Protein AF-0000000086878865 (afdb_homodimer)

InterPro domains:
  IPR000644 CBS domain [PF00571] (10-59)
  IPR000644 CBS domain [PF00571] (77-129)
  IPR000644 CBS domain [PS51371] (7-66)
  IPR000644 CBS domain [SM00116] (12-60)
  IPR000644 CBS domain [SM00116] (84-130)
  IPR046342 CBS domain superfamily [G3DSA:3.10.580.10] (1-140)
  IPR046342 CBS domain superfamily [SSF54631] (1-129)
  IPR051257 Diverse Function CBS-Domain-Containing Protein [PTHR43080] (11-128)

Sequence (282 aa):
MNIAFFLLPKQEVTCVTSDSTLRQTLERMEYHRFTAVPILNKEGKYIGTVTEGDLLWYMKNAEGKITFENASKFLLKDVPLRLDIKPVSIDANMEDLINLAKVQNFVPVVDDMERFIGIVRRSQIIEYCEGIVSKESMKAKMNIAFFLLPKQEVTCVTSDSTLRQTLERMEYHRFTAVPILNKEGKYIGTVTEGDLLWYMKNAEGKITFENASKFLLKDVPLRLDIKPVSIDANMEDLINLAKVQNFVPVVDDMERFIGIVRRSQIIEYCEGIVSKESMKAK

pLDDT: mean 96.11, std 4.73, range [67.12, 98.88]

Secondary structure (DSSP, 8-state):
-BGGGG-EEGGGS--EETT-BHHHHHHHHHHHT-SEEEEE-TTSBEEEEEEHHHHHHHHHHTTTSS-STTGGGSBGGGSPP---PPPEETT-BHHHHHHHHTT-SEEEEE-TT-BEEEEEEHHHHHHHHHHHHHHHHHHH-/-BGGGG-EEGGGS--EETT-BHHHHHHHHHHHT-SEEEEE-TTSBEEEEEEHHHHHHHHHHTTTSS-STTGGGSBGGGSPP---PPPEETT-BHHHHHHHHTT-SEEEEE-TT-BEEEEEEHHHHHHHHHHHHHHHHHHH-

Foldseek 3Di:
DFCVVQFDWPVNFDAAEQFAFQLRVVVSCVVVVNQKHFYAYPVQATDAIAGPVQSVVQQVVVVNPDDNVCRRVHTNNPTDHPDDAEADESRDDLVVQLVSLVGDQWHFYAYPVRHTTGIRGSVVSVVVVVVVVVVVVVVVD/DFCLVQFDWPVNFDAAEQFAFQLRVVVSCVVVVNQKHFYAYPVQATDAIAGPVQSVVQQVVCVNPDDNVCRRVHTNNPTDHPDDAEADESRDDLVVQLVSLVGDQWHFYAYPVRHTTGIRGSVVSVVVVVVVVVVVVVVVD

Structure (mmCIF, N/CA/C/O backbone):
data_AF-0000000086878865-model_v1
#
loop_
_entity.id
_entity.type
_entity.pdbx_description
1 polymer 'CBS domain-containing protein'
#
loop_
_atom_site.group_PDB
_atom_site.id
_atom_site.type_symbol
_atom_site.label_atom_id
_atom_site.label_alt_id
_atom_site.label_comp_id
_atom_site.label_asym_id
_atom_site.label_entity_id
_atom_site.label_seq_id
_atom_site.pdbx_PDB_ins_code
_atom_site.Cartn_x
_atom_site.Cartn_y
_atom_site.Cartn_z
_atom_site.occupancy
_atom_site.B_iso_or_equiv
_atom_site.auth_seq_id
_atom_site.auth_comp_id
_atom_site.auth_asym_id
_atom_site.auth_atom_id
_atom_site.pdbx_PDB_model_num
ATOM 1 N N . MET A 1 1 ? 12.25 21.891 8.75 1 67.12 1 MET A N 1
ATOM 2 C CA . MET A 1 1 ? 12.766 20.734 9.469 1 67.12 1 MET A CA 1
ATOM 3 C C . MET A 1 1 ? 13.469 19.766 8.516 1 67.12 1 MET A C 1
ATOM 5 O O . MET A 1 1 ? 12.977 19.5 7.418 1 67.12 1 MET A O 1
ATOM 9 N N . ASN A 1 2 ? 14.727 19.391 8.883 1 84.81 2 ASN A N 1
ATOM 10 C CA . ASN A 1 2 ? 15.57 18.531 8.047 1 84.81 2 ASN A CA 1
ATOM 11 C C . ASN A 1 2 ? 15.117 17.078 8.086 1 84.81 2 ASN A C 1
ATOM 13 O O . ASN A 1 2 ? 14.867 16.531 9.156 1 84.81 2 ASN A O 1
ATOM 17 N N . ILE A 1 3 ? 14.961 16.469 6.816 1 91.44 3 ILE A N 1
ATOM 18 C CA . ILE A 1 3 ? 14.414 15.109 6.781 1 91.44 3 ILE A CA 1
ATOM 19 C C . ILE A 1 3 ? 15.43 14.125 7.344 1 91.44 3 ILE A C 1
ATOM 21 O O . ILE A 1 3 ? 15.094 12.969 7.629 1 91.44 3 ILE A O 1
ATOM 25 N N . ALA A 1 4 ? 16.641 14.586 7.66 1 91.06 4 ALA A N 1
ATOM 26 C CA . ALA A 1 4 ? 17.688 13.734 8.219 1 91.06 4 ALA A CA 1
ATOM 27 C C . ALA A 1 4 ? 17.25 13.117 9.547 1 91.06 4 ALA A C 1
ATOM 29 O O . ALA A 1 4 ? 17.625 11.992 9.875 1 91.06 4 ALA A O 1
ATOM 30 N N . PHE A 1 5 ? 16.391 13.859 10.281 1 91.69 5 PHE A N 1
ATOM 31 C CA . PHE A 1 5 ? 15.922 13.398 11.586 1 91.69 5 PHE A CA 1
ATOM 32 C C . PHE A 1 5 ? 14.969 12.219 11.438 1 91.69 5 PHE A C 1
ATOM 34 O O . PHE A 1 5 ? 14.766 11.453 12.383 1 91.69 5 PHE A O 1
ATOM 41 N N . PHE A 1 6 ? 14.422 12.039 10.281 1 96.06 6 PHE A N 1
ATOM 42 C CA . PHE A 1 6 ? 13.414 11.016 10.047 1 96.06 6 PHE A CA 1
ATOM 43 C C . PHE A 1 6 ? 13.984 9.875 9.211 1 96.06 6 PHE A C 1
ATOM 45 O O . PHE A 1 6 ? 13.297 8.875 8.961 1 96.06 6 PHE A O 1
ATOM 52 N N . LEU A 1 7 ? 15.219 9.977 8.859 1 97.88 7 LEU A N 1
ATOM 53 C CA . LEU A 1 7 ? 15.82 9.039 7.914 1 97.88 7 LEU A CA 1
ATOM 54 C C . LEU A 1 7 ? 16.047 7.68 8.562 1 97.88 7 LEU A C 1
ATOM 56 O O . LEU A 1 7 ? 16.688 7.59 9.617 1 97.88 7 LEU A O 1
ATOM 60 N N . LEU A 1 8 ? 15.477 6.656 8.016 1 98.56 8 LEU A N 1
ATOM 61 C CA . LEU A 1 8 ? 15.93 5.293 8.266 1 98.56 8 LEU A CA 1
ATOM 62 C C . LEU A 1 8 ? 17.109 4.941 7.355 1 98.56 8 LEU A C 1
ATOM 64 O O . LEU A 1 8 ? 16.938 4.812 6.141 1 98.56 8 LEU A O 1
ATOM 68 N N . PRO A 1 9 ? 18.219 4.797 7.93 1 98.38 9 PRO A N 1
ATOM 69 C CA . PRO A 1 9 ? 19.406 4.664 7.09 1 98.38 9 PRO A CA 1
ATOM 70 C C . PRO A 1 9 ? 19.422 3.363 6.289 1 98.38 9 PRO A C 1
ATOM 72 O O . PRO A 1 9 ? 18.828 2.371 6.703 1 98.38 9 PRO A O 1
ATOM 75 N N . LYS A 1 10 ? 20.188 3.426 5.195 1 98.31 10 LYS A N 1
ATOM 76 C CA . LYS A 1 10 ? 20.281 2.33 4.234 1 98.31 10 LYS A CA 1
ATOM 77 C C . LYS A 1 10 ? 20.625 1.016 4.93 1 98.31 10 LYS A C 1
ATOM 79 O O . LYS A 1 10 ? 20.109 -0.043 4.551 1 98.31 10 LYS A O 1
ATOM 84 N N . GLN A 1 11 ? 21.375 1.081 5.949 1 97.88 11 GLN A N 1
ATOM 85 C CA . GLN A 1 11 ? 21.844 -0.126 6.629 1 97.88 11 GLN A CA 1
ATOM 86 C C . GLN A 1 11 ? 20.688 -0.821 7.355 1 97.88 11 GLN A C 1
ATOM 88 O O . GLN A 1 11 ? 20.781 -2.002 7.695 1 97.88 11 GLN A O 1
ATOM 93 N N . GLU A 1 12 ? 19.594 -0.123 7.555 1 97.94 12 GLU A N 1
ATOM 94 C CA . GLU A 1 12 ? 18.438 -0.659 8.258 1 97.94 12 GLU A CA 1
ATOM 95 C C . GLU A 1 12 ? 17.281 -0.932 7.293 1 97.94 12 GLU A C 1
ATOM 97 O O . GLU A 1 12 ? 16.172 -1.247 7.723 1 97.94 12 GLU A O 1
ATOM 102 N N . VAL A 1 13 ? 17.531 -0.734 6.051 1 98.56 13 VAL A N 1
ATOM 103 C CA . VAL A 1 13 ? 16.516 -0.921 5.027 1 98.56 13 VAL A CA 1
ATOM 104 C C . VAL A 1 13 ? 16.828 -2.17 4.207 1 98.56 13 VAL A C 1
ATOM 106 O O . VAL A 1 13 ? 17.938 -2.332 3.713 1 98.56 13 VAL A O 1
ATOM 109 N N . THR A 1 14 ? 15.883 -3.07 4.141 1 98.25 14 THR A N 1
ATOM 110 C CA . THR A 1 14 ? 16.031 -4.195 3.227 1 98.25 14 THR A CA 1
ATOM 111 C C . THR A 1 14 ? 15.922 -3.732 1.777 1 98.25 14 THR A C 1
ATOM 113 O O . THR A 1 14 ? 14.961 -3.061 1.406 1 98.25 14 THR A O 1
ATOM 116 N N . CYS A 1 15 ? 16.906 -4.027 0.996 1 98.56 15 CYS A N 1
ATOM 117 C CA . CYS A 1 15 ? 16.938 -3.705 -0.427 1 98.56 15 CYS A CA 1
ATOM 118 C C . CYS A 1 15 ? 17.172 -4.953 -1.264 1 98.56 15 CYS A C 1
ATOM 120 O O . CYS A 1 15 ? 17.625 -5.98 -0.741 1 98.56 15 CYS A O 1
ATOM 122 N N . VAL A 1 16 ? 16.828 -4.805 -2.523 1 98.62 16 VAL A N 1
ATOM 123 C CA . VAL A 1 16 ? 17.203 -5.809 -3.52 1 98.62 16 VAL A CA 1
ATOM 124 C C . VAL A 1 16 ? 17.922 -5.141 -4.688 1 98.62 16 VAL A C 1
ATOM 126 O O . VAL A 1 16 ? 18 -3.91 -4.758 1 98.62 16 VAL A O 1
ATOM 129 N N . THR A 1 17 ? 18.5 -5.977 -5.488 1 98.19 17 THR A N 1
ATOM 130 C CA . THR A 1 17 ? 19.156 -5.465 -6.688 1 98.19 17 THR A CA 1
ATOM 131 C C . THR A 1 17 ? 18.391 -5.898 -7.941 1 98.19 17 THR A C 1
ATOM 133 O O . THR A 1 17 ? 17.547 -6.797 -7.883 1 98.19 17 THR A O 1
ATOM 136 N N . SER A 1 18 ? 18.703 -5.238 -9.023 1 96.06 18 SER A N 1
ATOM 137 C CA . SER A 1 18 ? 18.062 -5.578 -10.281 1 96.06 18 SER A CA 1
ATOM 138 C C . SER A 1 18 ? 18.375 -7.012 -10.695 1 96.06 18 SER A C 1
ATOM 140 O O . SER A 1 18 ? 17.609 -7.629 -11.445 1 96.06 18 SER A O 1
ATOM 142 N N . ASP A 1 19 ? 19.453 -7.629 -10.156 1 97.44 19 ASP A N 1
ATOM 143 C CA . ASP A 1 19 ? 19.875 -8.969 -10.531 1 97.44 19 ASP A CA 1
ATOM 144 C C . ASP A 1 19 ? 19.297 -10.023 -9.586 1 97.44 19 ASP A C 1
ATOM 146 O O . ASP A 1 19 ? 19.484 -11.219 -9.789 1 97.44 19 ASP A O 1
ATOM 150 N N . SER A 1 20 ? 18.594 -9.562 -8.609 1 98.38 20 SER A N 1
ATOM 151 C CA . SER A 1 20 ? 17.922 -10.523 -7.738 1 98.38 20 SER A CA 1
ATOM 152 C C . SER A 1 20 ? 16.875 -11.328 -8.508 1 98.38 20 SER A C 1
ATOM 154 O O . SER A 1 20 ? 16.25 -10.82 -9.422 1 98.38 20 SER A O 1
ATOM 156 N N . THR A 1 21 ? 16.719 -12.57 -8.148 1 98.75 21 THR A N 1
ATOM 157 C CA . THR A 1 21 ? 15.648 -13.375 -8.719 1 98.75 21 THR A CA 1
ATOM 158 C C . THR A 1 21 ? 14.312 -13.023 -8.07 1 98.75 21 THR A C 1
ATOM 160 O O . THR A 1 21 ? 14.273 -12.414 -6.996 1 98.75 21 THR A O 1
ATOM 163 N N . LEU A 1 22 ? 13.281 -13.453 -8.75 1 98.75 22 LEU A N 1
ATOM 164 C CA . LEU A 1 22 ? 11.953 -13.297 -8.164 1 98.75 22 LEU A CA 1
ATOM 165 C C . LEU A 1 22 ? 11.844 -14.047 -6.844 1 98.75 22 LEU A C 1
ATOM 167 O O . LEU A 1 22 ? 11.234 -13.555 -5.891 1 98.75 22 LEU A O 1
ATOM 171 N N . ARG A 1 23 ? 12.469 -15.195 -6.801 1 98.75 23 ARG A N 1
ATOM 172 C CA . ARG A 1 23 ? 12.438 -15.984 -5.578 1 98.75 23 ARG A CA 1
ATOM 173 C C . ARG A 1 23 ? 13.102 -15.242 -4.426 1 98.75 23 ARG A C 1
ATOM 175 O O . ARG A 1 23 ? 12.531 -15.133 -3.338 1 98.75 23 ARG A O 1
ATOM 182 N N . GLN A 1 24 ? 14.289 -14.727 -4.676 1 98.62 24 GLN A N 1
ATOM 183 C CA . GLN A 1 24 ? 15.008 -13.969 -3.656 1 98.62 24 GLN A CA 1
ATOM 184 C C . GLN A 1 24 ? 14.188 -12.766 -3.189 1 98.62 24 GLN A C 1
ATOM 186 O O . GLN A 1 24 ? 14.141 -12.469 -1.993 1 98.62 24 GLN A O 1
ATOM 191 N N . THR A 1 25 ? 13.562 -12.117 -4.121 1 98.81 25 THR A N 1
ATOM 192 C CA . THR A 1 25 ? 12.75 -10.938 -3.82 1 98.81 25 THR A CA 1
ATOM 193 C C . THR A 1 25 ? 11.547 -11.32 -2.963 1 98.81 25 THR A C 1
ATOM 195 O O . THR A 1 25 ? 11.305 -10.711 -1.919 1 98.81 25 THR A O 1
ATOM 198 N N . LEU A 1 26 ? 10.844 -12.367 -3.367 1 98.75 26 LEU A N 1
ATOM 199 C CA . LEU A 1 26 ? 9.688 -12.859 -2.633 1 98.75 26 LEU A CA 1
ATOM 200 C C . LEU A 1 26 ? 10.07 -13.266 -1.217 1 98.75 26 LEU A C 1
ATOM 202 O O . LEU A 1 26 ? 9.391 -12.906 -0.254 1 98.75 26 LEU A O 1
ATOM 206 N N . GLU A 1 27 ? 11.141 -13.938 -1.047 1 98.5 27 GLU A N 1
ATOM 207 C CA . GLU A 1 27 ? 11.57 -14.445 0.254 1 98.5 27 GLU A CA 1
ATOM 208 C C . GLU A 1 27 ? 11.945 -13.305 1.194 1 98.5 27 GLU A C 1
ATOM 210 O O . GLU A 1 27 ? 11.586 -13.32 2.375 1 98.5 27 GLU A O 1
ATOM 215 N N . ARG A 1 28 ? 12.594 -12.336 0.68 1 98.19 28 ARG A N 1
ATOM 216 C CA . ARG A 1 28 ? 12.977 -11.18 1.487 1 98.19 28 ARG A CA 1
ATOM 217 C C . ARG A 1 28 ? 11.742 -10.406 1.946 1 98.19 28 ARG A C 1
ATOM 219 O O . ARG A 1 28 ? 11.633 -10.047 3.119 1 98.19 28 ARG A O 1
ATOM 226 N N . MET A 1 29 ? 10.883 -10.219 1.028 1 98.44 29 MET A N 1
ATOM 227 C CA . MET A 1 29 ? 9.672 -9.469 1.351 1 98.44 29 MET A CA 1
ATOM 228 C C . MET A 1 29 ? 8.805 -10.234 2.342 1 98.44 29 MET A C 1
ATOM 230 O O . MET A 1 29 ? 8.25 -9.648 3.275 1 98.44 29 MET A O 1
ATOM 234 N N . GLU A 1 30 ? 8.742 -11.484 2.146 1 98.06 30 GLU A N 1
ATOM 235 C CA . GLU A 1 30 ? 7.945 -12.312 3.051 1 98.06 30 GLU A CA 1
ATOM 236 C C . GLU A 1 30 ? 8.555 -12.336 4.449 1 98.06 30 GLU A C 1
ATOM 238 O O . GLU A 1 30 ? 7.844 -12.141 5.441 1 98.06 30 GLU A O 1
ATOM 243 N N . TYR A 1 31 ? 9.805 -12.523 4.527 1 97.62 31 TYR A N 1
ATOM 244 C CA . TYR A 1 31 ? 10.516 -12.641 5.801 1 97.62 31 TYR A CA 1
ATOM 245 C C . TYR A 1 31 ? 10.336 -11.375 6.637 1 97.62 31 TYR A C 1
ATOM 247 O O . TYR A 1 31 ? 10.07 -11.453 7.84 1 97.62 31 TYR A O 1
ATOM 255 N N . HIS A 1 32 ? 10.383 -10.234 5.992 1 96.75 32 HIS A N 1
ATOM 256 C CA . HIS A 1 32 ? 10.352 -8.969 6.711 1 96.75 32 HIS A CA 1
ATOM 257 C C . HIS A 1 32 ? 8.945 -8.375 6.719 1 96.75 32 HIS A C 1
ATOM 259 O O . HIS A 1 32 ? 8.703 -7.344 7.348 1 96.75 32 HIS A O 1
ATOM 265 N N . ARG A 1 33 ? 8.031 -9.008 5.984 1 96 33 ARG A N 1
ATOM 266 C CA . ARG A 1 33 ? 6.648 -8.555 5.844 1 96 33 ARG A CA 1
ATOM 267 C C . ARG A 1 33 ? 6.59 -7.172 5.215 1 96 33 ARG A C 1
ATOM 269 O O . ARG A 1 33 ? 5.859 -6.297 5.691 1 96 33 ARG A O 1
ATOM 276 N N . PHE A 1 34 ? 7.477 -7.027 4.203 1 97.12 34 PHE A N 1
ATOM 277 C CA . PHE A 1 34 ? 7.488 -5.75 3.502 1 97.12 34 PHE A CA 1
ATOM 278 C C . PHE A 1 34 ? 6.598 -5.797 2.266 1 97.12 34 PHE A C 1
ATOM 280 O O . PHE A 1 34 ? 6.586 -6.797 1.543 1 97.12 34 PHE A O 1
ATOM 287 N N . THR A 1 35 ? 5.898 -4.727 2.072 1 96.94 35 THR A N 1
ATOM 288 C CA . THR A 1 35 ? 4.996 -4.656 0.927 1 96.94 35 THR A CA 1
ATOM 289 C C . THR A 1 35 ? 5.699 -4.035 -0.277 1 96.94 35 THR A C 1
ATOM 291 O O . THR A 1 35 ? 5.215 -4.137 -1.406 1 96.94 35 THR A O 1
ATOM 294 N N . ALA A 1 36 ? 6.816 -3.365 -0.011 1 98 36 ALA A N 1
ATOM 295 C CA . ALA A 1 36 ? 7.625 -2.686 -1.021 1 98 36 ALA A CA 1
ATOM 296 C C . ALA A 1 36 ? 9.094 -2.641 -0.607 1 98 36 ALA A C 1
ATOM 298 O O . ALA A 1 36 ? 9.406 -2.475 0.574 1 98 36 ALA A O 1
ATOM 299 N N . VAL A 1 37 ? 9.969 -2.768 -1.589 1 98.56 37 VAL A N 1
ATOM 300 C CA . VAL A 1 37 ? 11.398 -2.822 -1.309 1 98.56 37 VAL A CA 1
ATOM 301 C C . VAL A 1 37 ? 12.164 -2.031 -2.367 1 98.56 37 VAL A C 1
ATOM 303 O O . VAL A 1 37 ? 11.898 -2.168 -3.564 1 98.56 37 VAL A O 1
ATOM 306 N N . PRO A 1 38 ? 13.109 -1.145 -1.938 1 98.81 38 PRO A N 1
ATOM 307 C CA . PRO A 1 38 ? 13.93 -0.443 -2.93 1 98.81 38 PRO A CA 1
ATOM 308 C C . PRO A 1 38 ? 14.797 -1.391 -3.758 1 98.81 38 PRO A C 1
ATOM 310 O O . PRO A 1 38 ? 15.289 -2.396 -3.238 1 98.81 38 PRO A O 1
ATOM 313 N N . ILE A 1 39 ? 14.938 -1.024 -4.98 1 98.81 39 ILE A N 1
ATOM 314 C CA . ILE A 1 39 ? 15.852 -1.705 -5.891 1 98.81 39 ILE A CA 1
ATOM 315 C C . ILE A 1 39 ? 17.078 -0.833 -6.133 1 98.81 39 ILE A C 1
ATOM 317 O O . ILE A 1 39 ? 16.953 0.336 -6.504 1 98.81 39 ILE A O 1
ATOM 321 N N . LEU A 1 40 ? 18.219 -1.433 -5.918 1 98.5 40 LEU A N 1
ATOM 322 C CA . LEU A 1 40 ? 19.469 -0.723 -6.152 1 98.5 40 LEU A CA 1
ATOM 323 C C . LEU A 1 40 ? 20.266 -1.363 -7.293 1 98.5 40 LEU A C 1
ATOM 325 O O . LEU A 1 40 ? 20.172 -2.574 -7.504 1 98.5 40 LEU A O 1
ATOM 329 N N . ASN A 1 41 ? 20.984 -0.542 -8.023 1 97.31 41 ASN A N 1
ATOM 330 C CA . ASN A 1 41 ? 21.906 -1.115 -8.992 1 97.31 41 ASN A CA 1
ATOM 331 C C . ASN A 1 41 ? 23.266 -1.416 -8.352 1 97.31 41 ASN A C 1
ATOM 333 O O . ASN A 1 41 ? 23.422 -1.296 -7.133 1 97.31 41 ASN A O 1
ATOM 337 N N . LYS A 1 42 ? 24.219 -1.809 -9.172 1 95.19 42 LYS A N 1
ATOM 338 C CA . LYS A 1 42 ? 25.516 -2.26 -8.688 1 95.19 42 LYS A CA 1
ATOM 339 C C . LYS A 1 42 ? 26.281 -1.12 -8.023 1 95.19 42 LYS A C 1
ATOM 341 O O . LYS A 1 42 ? 27.125 -1.354 -7.148 1 95.19 42 LYS A O 1
ATOM 346 N N . GLU A 1 43 ? 25.984 0.115 -8.359 1 96.38 43 GLU A N 1
ATOM 347 C CA . GLU A 1 43 ? 26.688 1.277 -7.828 1 96.38 43 GLU A CA 1
ATOM 348 C C . GLU A 1 43 ? 25.984 1.819 -6.582 1 96.38 43 GLU A C 1
ATOM 350 O O . GLU A 1 43 ? 26.391 2.844 -6.031 1 96.38 43 GLU A O 1
ATOM 355 N N . GLY A 1 44 ? 24.906 1.223 -6.16 1 97.25 44 GLY A N 1
ATOM 356 C CA . GLY A 1 44 ? 24.188 1.658 -4.965 1 97.25 44 GLY A CA 1
ATOM 357 C C . GLY A 1 44 ? 23.203 2.768 -5.234 1 97.25 44 GLY A C 1
ATOM 358 O O . GLY A 1 44 ? 22.703 3.398 -4.301 1 97.25 44 GLY A O 1
ATOM 359 N N . LYS A 1 45 ? 22.953 2.971 -6.527 1 98.31 45 LYS A N 1
ATOM 360 C CA . LYS A 1 45 ? 21.969 3.988 -6.887 1 98.31 45 LYS A CA 1
ATOM 361 C C . LYS A 1 45 ? 20.547 3.428 -6.824 1 98.31 45 LYS A C 1
ATOM 363 O O . LYS A 1 45 ? 20.328 2.264 -7.16 1 98.31 45 LYS A O 1
ATOM 368 N N . TYR A 1 46 ? 19.688 4.246 -6.434 1 98.5 46 TYR A N 1
ATOM 369 C CA . TYR A 1 46 ? 18.281 3.887 -6.422 1 98.5 46 TYR A CA 1
ATOM 370 C C . TYR A 1 46 ? 17.719 3.805 -7.836 1 98.5 46 TYR A C 1
ATOM 372 O O . TYR A 1 46 ? 17.812 4.77 -8.602 1 98.5 46 TYR A O 1
ATOM 380 N N . ILE A 1 47 ? 17.062 2.682 -8.172 1 97.38 47 ILE A N 1
ATOM 381 C CA . ILE A 1 47 ? 16.578 2.605 -9.547 1 97.38 47 ILE A CA 1
ATOM 382 C C . ILE A 1 47 ? 15.078 2.303 -9.547 1 97.38 47 ILE A C 1
ATOM 384 O O . ILE A 1 47 ? 14.469 2.16 -10.609 1 97.38 47 ILE A O 1
ATOM 388 N N . GLY A 1 48 ? 14.461 2.113 -8.398 1 97.88 48 GLY A N 1
ATOM 389 C CA . GLY A 1 48 ? 13.023 1.9 -8.297 1 97.88 48 GLY A CA 1
ATOM 390 C C . GLY A 1 48 ? 12.625 1.157 -7.035 1 97.88 48 GLY A C 1
ATOM 391 O O . GLY A 1 48 ? 13.438 0.972 -6.129 1 97.88 48 GLY A O 1
ATOM 392 N N . THR A 1 49 ? 11.414 0.83 -6.945 1 98.62 49 THR A N 1
ATOM 393 C CA . THR A 1 49 ? 10.828 0.064 -5.848 1 98.62 49 THR A CA 1
ATOM 394 C C . THR A 1 49 ? 9.93 -1.048 -6.383 1 98.62 49 THR A C 1
ATOM 396 O O . THR A 1 49 ? 9.102 -0.813 -7.262 1 98.62 49 THR A O 1
ATOM 399 N N . VAL A 1 50 ? 10.164 -2.248 -5.945 1 98.69 50 VAL A N 1
ATOM 400 C CA . VAL A 1 50 ? 9.273 -3.354 -6.281 1 98.69 50 VAL A CA 1
ATOM 401 C C . VAL A 1 50 ? 8.234 -3.527 -5.18 1 98.69 50 VAL A C 1
ATOM 403 O O . VAL A 1 50 ? 8.555 -3.426 -3.994 1 98.69 50 VAL A O 1
ATOM 406 N N . THR A 1 51 ? 6.992 -3.785 -5.547 1 98.25 51 THR A N 1
ATOM 407 C CA . THR A 1 51 ? 5.902 -4.008 -4.598 1 98.25 51 THR A CA 1
ATOM 408 C C . THR A 1 51 ? 5.344 -5.422 -4.746 1 98.25 51 THR A C 1
ATOM 410 O O . THR A 1 51 ? 5.625 -6.109 -5.727 1 98.25 51 THR A O 1
ATOM 413 N N . GLU A 1 52 ? 4.547 -5.816 -3.756 1 98.25 52 GLU A N 1
ATOM 414 C CA . GLU A 1 52 ? 3.816 -7.078 -3.842 1 98.25 52 GLU A CA 1
ATOM 415 C C . GLU A 1 52 ? 2.953 -7.129 -5.098 1 98.25 52 GLU A C 1
ATOM 417 O O . GLU A 1 52 ? 2.854 -8.172 -5.746 1 98.25 52 GLU A O 1
ATOM 422 N N . GLY A 1 53 ? 2.355 -5.977 -5.398 1 98.25 53 GLY A N 1
ATOM 423 C CA . GLY A 1 53 ? 1.522 -5.93 -6.59 1 98.25 53 GLY A CA 1
ATOM 424 C C . GLY A 1 53 ? 2.299 -6.172 -7.871 1 98.25 53 GLY A C 1
ATOM 425 O O . GLY A 1 53 ? 1.802 -6.828 -8.789 1 98.25 53 GLY A O 1
ATOM 426 N N . ASP A 1 54 ? 3.486 -5.656 -7.969 1 98.5 54 ASP A N 1
ATOM 427 C CA . ASP A 1 54 ? 4.316 -5.895 -9.148 1 98.5 54 ASP A CA 1
ATOM 428 C C . ASP A 1 54 ? 4.531 -7.391 -9.375 1 98.5 54 ASP A C 1
ATOM 430 O O . ASP A 1 54 ? 4.395 -7.879 -10.5 1 98.5 54 ASP A O 1
ATOM 434 N N . LEU A 1 55 ? 4.863 -8.055 -8.273 1 98.69 55 LEU A N 1
ATOM 435 C CA . LEU A 1 55 ? 5.148 -9.484 -8.359 1 98.69 55 LEU A CA 1
ATOM 436 C C . LEU A 1 55 ? 3.883 -10.281 -8.664 1 98.69 55 LEU A C 1
ATOM 438 O O . LEU A 1 55 ? 3.895 -11.172 -9.508 1 98.69 55 LEU A O 1
ATOM 442 N N . LEU A 1 56 ? 2.789 -9.914 -8.055 1 98.69 56 LEU A N 1
ATOM 443 C CA . LEU A 1 56 ? 1.512 -10.586 -8.258 1 98.69 56 LEU A CA 1
ATOM 444 C C . LEU A 1 56 ? 1.088 -10.516 -9.719 1 98.69 56 LEU A C 1
ATOM 446 O O . LEU A 1 56 ? 0.813 -11.547 -10.344 1 98.69 56 LEU A O 1
ATOM 450 N N . TRP A 1 57 ? 1.096 -9.367 -10.258 1 98.69 57 TRP A N 1
ATOM 451 C CA . TRP A 1 57 ? 0.548 -9.18 -11.602 1 98.69 57 TRP A CA 1
ATOM 452 C C . TRP A 1 57 ? 1.516 -9.688 -12.664 1 98.69 57 TRP A C 1
ATOM 454 O O . TRP A 1 57 ? 1.093 -10.172 -13.711 1 98.69 57 TRP A O 1
ATOM 464 N N . TYR A 1 58 ? 2.799 -9.523 -12.398 1 98.75 58 TYR A N 1
ATOM 465 C CA . TYR A 1 58 ? 3.781 -10.094 -13.305 1 98.75 58 TYR A CA 1
ATOM 466 C C . TYR A 1 58 ? 3.576 -11.594 -13.453 1 98.75 58 TYR A C 1
ATOM 468 O O . TYR A 1 58 ? 3.551 -12.117 -14.57 1 98.75 58 TYR A O 1
ATOM 476 N N . MET A 1 59 ? 3.418 -12.273 -12.344 1 98.31 59 MET A N 1
ATOM 477 C CA . MET A 1 59 ? 3.217 -13.719 -12.359 1 98.31 59 MET A CA 1
ATOM 478 C C . MET A 1 59 ? 1.875 -14.078 -12.984 1 98.31 59 MET A C 1
ATOM 480 O O . MET A 1 59 ? 1.789 -15.008 -13.789 1 98.31 59 MET A O 1
ATOM 484 N N . LYS A 1 60 ? 0.846 -13.352 -12.641 1 98.38 60 LYS A N 1
ATOM 485 C CA . LYS A 1 60 ? -0.468 -13.625 -13.211 1 98.38 60 LYS A CA 1
ATOM 486 C C . LYS A 1 60 ? -0.441 -13.484 -14.734 1 98.38 60 LYS A C 1
ATOM 488 O O . LYS A 1 60 ? -0.974 -14.328 -15.453 1 98.38 60 LYS A O 1
ATOM 493 N N . ASN A 1 61 ? 0.221 -12.438 -15.164 1 97.88 61 ASN A N 1
ATOM 494 C CA . ASN A 1 61 ? 0.193 -12.109 -16.594 1 97.88 61 ASN A CA 1
ATOM 495 C C . ASN A 1 61 ? 1.129 -13.016 -17.391 1 97.88 61 ASN A C 1
ATOM 497 O O . ASN A 1 61 ? 1.112 -12.992 -18.625 1 97.88 61 ASN A O 1
ATOM 501 N N . ALA A 1 62 ? 1.881 -13.82 -16.734 1 97.75 62 ALA A N 1
ATOM 502 C CA . ALA A 1 62 ? 2.785 -14.758 -17.406 1 97.75 62 ALA A CA 1
ATOM 503 C C . ALA A 1 62 ? 2.045 -16.016 -17.859 1 97.75 62 ALA A C 1
ATOM 505 O O . ALA A 1 62 ? 2.625 -16.875 -18.516 1 97.75 62 ALA A O 1
ATOM 506 N N . GLU A 1 63 ? 0.82 -16.156 -17.5 1 96.06 63 GLU A N 1
ATOM 507 C CA . GLU A 1 63 ? -0.05 -17.234 -17.953 1 96.06 63 GLU A CA 1
ATOM 508 C C . GLU A 1 63 ? 0.589 -18.594 -17.719 1 96.06 63 GLU A C 1
ATOM 510 O O . GLU A 1 63 ? 0.645 -19.438 -18.625 1 96.06 63 GLU A O 1
ATOM 515 N N . GLY A 1 64 ? 1.132 -18.75 -16.609 1 95.56 64 GLY A N 1
ATOM 516 C CA . GLY A 1 64 ? 1.634 -20.047 -16.188 1 95.56 64 GLY A CA 1
ATOM 517 C C . GLY A 1 64 ? 3.109 -20.25 -16.484 1 95.56 64 GLY A C 1
ATOM 518 O O . GLY A 1 64 ? 3.717 -21.219 -16.047 1 95.56 64 GLY A O 1
ATOM 519 N N . LYS A 1 65 ? 3.752 -19.391 -17.219 1 97.5 65 LYS A N 1
ATOM 520 C CA . LYS A 1 65 ? 5.172 -19.484 -17.547 1 97.5 65 LYS A CA 1
ATOM 521 C C . LYS A 1 65 ? 6.031 -19.203 -16.312 1 97.5 65 LYS A C 1
ATOM 523 O O . LYS A 1 65 ? 7.137 -19.734 -16.188 1 97.5 65 LYS A O 1
ATOM 528 N N . ILE A 1 66 ? 5.562 -18.375 -15.484 1 98 66 ILE A N 1
ATOM 529 C CA . ILE A 1 66 ? 6.242 -18.016 -14.242 1 98 66 ILE A CA 1
ATOM 530 C C . ILE A 1 66 ? 5.406 -18.469 -13.047 1 98 66 ILE A C 1
ATOM 532 O O . ILE A 1 66 ? 4.254 -18.062 -12.898 1 98 66 ILE A O 1
ATOM 536 N N . THR A 1 67 ? 5.957 -19.328 -12.281 1 97.62 67 THR A N 1
ATOM 537 C CA . THR A 1 67 ? 5.324 -19.828 -11.07 1 97.62 67 THR A CA 1
ATOM 538 C C . THR A 1 67 ? 6.215 -19.609 -9.852 1 97.62 67 THR A C 1
ATOM 540 O O . THR A 1 67 ? 7.375 -19.219 -9.992 1 97.62 67 THR A O 1
ATOM 543 N N . PHE A 1 68 ? 5.637 -19.844 -8.648 1 97.94 68 PHE A N 1
ATOM 544 C CA . PHE A 1 68 ? 6.434 -19.703 -7.434 1 97.94 68 PHE A CA 1
ATOM 545 C C . PHE A 1 68 ? 7.539 -20.75 -7.391 1 97.94 68 PHE A C 1
ATOM 547 O O . PHE A 1 68 ? 8.625 -20.5 -6.859 1 97.94 68 PHE A O 1
ATOM 554 N N . GLU A 1 69 ? 7.309 -21.828 -8.008 1 97.06 69 GLU A N 1
ATOM 555 C CA . GLU A 1 69 ? 8.258 -22.938 -8.008 1 97.06 69 GLU A CA 1
ATOM 556 C C . GLU A 1 69 ? 9.453 -22.641 -8.906 1 97.06 69 GLU A C 1
ATOM 558 O O . GLU A 1 69 ? 10.57 -23.094 -8.625 1 97.06 69 GLU A O 1
ATOM 563 N N . ASN A 1 70 ? 9.258 -21.875 -9.984 1 98.06 70 ASN A N 1
ATOM 564 C CA . ASN A 1 70 ? 10.367 -21.625 -10.898 1 98.06 70 ASN A CA 1
ATOM 565 C C . ASN A 1 70 ? 10.828 -20.172 -10.836 1 98.06 70 ASN A C 1
ATOM 567 O O . ASN A 1 70 ? 11.523 -19.688 -11.734 1 98.06 70 ASN A O 1
ATOM 571 N N . ALA A 1 71 ? 10.43 -19.484 -9.773 1 98.38 71 ALA A N 1
ATOM 572 C CA . ALA A 1 71 ? 10.672 -18.047 -9.617 1 98.38 71 ALA A CA 1
ATOM 573 C C . ALA A 1 71 ? 12.172 -17.75 -9.586 1 98.38 71 ALA A C 1
ATOM 575 O O . ALA A 1 71 ? 12.586 -16.625 -9.852 1 98.38 71 ALA A O 1
ATOM 576 N N . SER A 1 72 ? 13.039 -18.719 -9.258 1 98.56 72 SER A N 1
ATOM 577 C CA . SER A 1 72 ? 14.477 -18.516 -9.188 1 98.56 72 SER A CA 1
ATOM 578 C C . SER A 1 72 ? 15.078 -18.328 -10.578 1 98.56 72 SER A C 1
ATOM 580 O O . SER A 1 72 ? 16.234 -17.891 -10.711 1 98.56 72 SER A O 1
ATOM 582 N N . LYS A 1 73 ? 14.312 -18.578 -11.609 1 98.44 73 LYS A N 1
ATOM 583 C CA . LYS A 1 73 ? 14.82 -18.516 -12.977 1 98.44 73 LYS A CA 1
ATOM 584 C C . LYS A 1 73 ? 14.609 -17.141 -13.594 1 98.44 73 LYS A C 1
ATOM 586 O O . LYS A 1 73 ? 15.062 -16.875 -14.703 1 98.44 73 LYS A O 1
ATOM 591 N N . PHE A 1 74 ? 13.906 -16.281 -12.93 1 98.56 74 PHE A N 1
ATOM 592 C CA . PHE A 1 74 ? 13.539 -14.977 -13.469 1 98.56 74 PHE A CA 1
ATOM 593 C C . PHE A 1 74 ? 14.117 -13.852 -12.617 1 98.56 74 PHE A C 1
ATOM 595 O O . PHE A 1 74 ? 14.172 -13.969 -11.391 1 98.56 74 PHE A O 1
ATOM 602 N N . LEU A 1 75 ? 14.43 -12.789 -13.273 1 98.31 75 LEU A N 1
ATOM 603 C CA . LEU A 1 75 ? 15.133 -11.695 -12.609 1 98.31 75 LEU A CA 1
ATOM 604 C C . LEU A 1 75 ? 14.211 -10.5 -12.406 1 98.31 75 LEU A C 1
ATOM 606 O O . LEU A 1 75 ? 13.305 -10.258 -13.219 1 98.31 75 LEU A O 1
ATOM 610 N N . LEU A 1 76 ? 14.516 -9.734 -11.406 1 98.12 76 LEU A N 1
ATOM 611 C CA . LEU A 1 76 ? 13.719 -8.562 -11.039 1 98.12 76 LEU A CA 1
ATOM 612 C C . LEU A 1 76 ? 13.781 -7.504 -12.141 1 98.12 76 LEU A C 1
ATOM 614 O O . LEU A 1 76 ? 12.812 -6.781 -12.367 1 98.12 76 LEU A O 1
ATOM 618 N N . LYS A 1 77 ? 14.906 -7.41 -12.836 1 97.31 77 LYS A N 1
ATOM 619 C CA . LYS A 1 77 ? 15.07 -6.398 -13.875 1 97.31 77 LYS A CA 1
ATOM 620 C C . LYS A 1 77 ? 14.016 -6.559 -14.969 1 97.31 77 LYS A C 1
ATOM 622 O O . LYS A 1 77 ? 13.758 -5.625 -15.727 1 97.31 77 LYS A O 1
ATOM 627 N N . ASP A 1 78 ? 13.391 -7.777 -15.07 1 97.12 78 ASP A N 1
ATOM 628 C CA . ASP A 1 78 ? 12.414 -8.055 -16.125 1 97.12 78 ASP A CA 1
ATOM 629 C C . ASP A 1 78 ? 11 -7.734 -15.648 1 97.12 78 ASP A C 1
ATOM 631 O O . ASP A 1 78 ? 10.047 -7.812 -16.438 1 97.12 78 ASP A O 1
ATOM 635 N N . VAL A 1 79 ? 10.82 -7.387 -14.453 1 98.12 79 VAL A N 1
ATOM 636 C CA . VAL A 1 79 ? 9.508 -7.117 -13.875 1 98.12 79 VAL A CA 1
ATOM 637 C C . VAL A 1 79 ? 9.109 -5.668 -14.141 1 98.12 79 VAL A C 1
ATOM 639 O O . VAL A 1 79 ? 9.797 -4.742 -13.711 1 98.12 79 VAL A O 1
ATOM 642 N N . PRO A 1 80 ? 8 -5.457 -14.836 1 97.81 80 PRO A N 1
ATOM 643 C CA . PRO A 1 80 ? 7.504 -4.086 -14.945 1 97.81 80 PRO A CA 1
ATOM 644 C C . PRO A 1 80 ? 7.07 -3.506 -13.602 1 97.81 80 PRO A C 1
ATOM 646 O O . PRO A 1 80 ? 6.305 -4.141 -12.867 1 97.81 80 PRO A O 1
ATOM 649 N N . LEU A 1 81 ? 7.574 -2.414 -13.305 1 97.44 81 LEU A N 1
ATOM 650 C CA . LEU A 1 81 ? 7.191 -1.714 -12.078 1 97.44 81 LEU A CA 1
ATOM 651 C C . LEU A 1 81 ? 6.016 -0.776 -12.336 1 97.44 81 LEU A C 1
ATOM 653 O O . LEU A 1 81 ? 6.129 0.168 -13.117 1 97.44 81 LEU A O 1
ATOM 657 N N . ARG A 1 82 ? 4.949 -0.996 -11.656 1 94.25 82 ARG A N 1
ATOM 658 C CA . ARG A 1 82 ? 3.701 -0.288 -11.93 1 94.25 82 ARG A CA 1
ATOM 659 C C . ARG A 1 82 ? 3.725 1.113 -11.328 1 94.25 82 ARG A C 1
ATOM 661 O O . ARG A 1 82 ? 3.08 2.027 -11.844 1 94.25 82 ARG A O 1
ATOM 668 N N . LEU A 1 83 ? 4.445 1.271 -10.219 1 92.69 83 LEU A N 1
ATOM 669 C CA . LEU A 1 83 ? 4.492 2.564 -9.547 1 92.69 83 LEU A CA 1
ATOM 670 C C . LEU A 1 83 ? 5.812 3.273 -9.82 1 92.69 83 LEU A C 1
ATOM 672 O O . LEU A 1 83 ? 6.863 2.629 -9.906 1 92.69 83 LEU A O 1
ATOM 676 N N . ASP A 1 84 ? 5.691 4.535 -10.016 1 94.5 84 ASP A N 1
ATOM 677 C CA . ASP A 1 84 ? 6.875 5.383 -10.133 1 94.5 84 ASP A CA 1
ATOM 678 C C . ASP A 1 84 ? 7.195 6.062 -8.797 1 94.5 84 ASP A C 1
ATOM 680 O O . ASP A 1 84 ? 6.867 7.234 -8.602 1 94.5 84 ASP A O 1
ATOM 684 N N . ILE A 1 85 ? 7.863 5.359 -7.941 1 97.69 85 ILE A N 1
ATOM 685 C CA . ILE A 1 85 ? 8.227 5.887 -6.629 1 97.69 85 ILE A CA 1
ATOM 686 C C . ILE A 1 85 ? 9.453 6.789 -6.758 1 97.69 85 ILE A C 1
ATOM 688 O O . ILE A 1 85 ? 10.531 6.332 -7.137 1 97.69 85 ILE A O 1
ATOM 692 N N . LYS A 1 86 ? 9.281 8.062 -6.426 1 98 86 LYS A N 1
ATOM 693 C CA . LYS A 1 86 ? 10.32 9.07 -6.637 1 98 86 LYS A CA 1
ATOM 694 C C . LYS A 1 86 ? 11.148 9.273 -5.375 1 98 86 LYS A C 1
ATOM 696 O O . LYS A 1 86 ? 10.609 9.32 -4.27 1 98 86 LYS A O 1
ATOM 701 N N . PRO A 1 87 ? 12.445 9.367 -5.586 1 98.5 87 PRO A N 1
ATOM 702 C CA . PRO A 1 87 ? 13.297 9.727 -4.453 1 98.5 87 PRO A CA 1
ATOM 703 C C . PRO A 1 87 ? 13.375 11.234 -4.227 1 98.5 87 PRO A C 1
ATOM 705 O O . PRO A 1 87 ? 12.898 12.008 -5.059 1 98.5 87 PRO A O 1
ATOM 708 N N . VAL A 1 88 ? 13.93 11.602 -3.072 1 98.25 88 VAL A N 1
ATOM 709 C CA . VAL A 1 88 ? 14.289 12.984 -2.809 1 98.25 88 VAL A CA 1
ATOM 710 C C . VAL A 1 88 ? 15.75 13.062 -2.373 1 98.25 88 VAL A C 1
ATOM 712 O O . VAL A 1 88 ? 16.344 12.062 -1.969 1 98.25 88 VAL A O 1
ATOM 715 N N . SER A 1 89 ? 16.25 14.242 -2.457 1 97.44 89 SER A N 1
ATOM 716 C CA . SER A 1 89 ? 17.578 14.492 -1.912 1 97.44 89 SER A CA 1
ATOM 717 C C . SER A 1 89 ? 17.547 14.594 -0.391 1 97.44 89 SER A C 1
ATOM 719 O O . SER A 1 89 ? 16.531 14.992 0.188 1 97.44 89 SER A O 1
ATOM 721 N N . ILE A 1 90 ? 18.703 14.352 0.189 1 95.94 90 ILE A N 1
ATOM 722 C CA . ILE A 1 90 ? 18.828 14.43 1.641 1 95.94 90 ILE A CA 1
ATOM 723 C C . ILE A 1 90 ? 18.578 15.867 2.104 1 95.94 90 ILE A C 1
ATOM 725 O O . ILE A 1 90 ? 18.297 16.109 3.281 1 95.94 90 ILE A O 1
ATOM 729 N N . ASP A 1 91 ? 18.547 16.859 1.205 1 94.69 91 ASP A N 1
ATOM 730 C CA . ASP A 1 91 ? 18.359 18.266 1.552 1 94.69 91 ASP A CA 1
ATOM 731 C C . ASP A 1 91 ? 16.906 18.688 1.434 1 94.69 91 ASP A C 1
ATOM 733 O O . ASP A 1 91 ? 16.562 19.844 1.685 1 94.69 91 ASP A O 1
ATOM 737 N N . ALA A 1 92 ? 16.094 17.766 1.111 1 95.25 92 ALA A N 1
ATOM 738 C CA . ALA A 1 92 ? 14.672 18.062 1.001 1 95.25 92 ALA A CA 1
ATOM 739 C C . ALA A 1 92 ? 14.07 18.406 2.365 1 95.25 92 ALA A C 1
ATOM 741 O O . ALA A 1 92 ? 14.703 18.172 3.398 1 95.25 92 ALA A O 1
ATOM 742 N N . ASN A 1 93 ? 12.914 19.016 2.312 1 92.44 93 ASN A N 1
ATOM 743 C CA . ASN A 1 93 ? 12.195 19.297 3.551 1 92.44 93 ASN A CA 1
ATOM 744 C C . ASN A 1 93 ? 10.93 18.453 3.666 1 92.44 93 ASN A C 1
ATOM 746 O O . ASN A 1 93 ? 10.547 17.766 2.713 1 92.44 93 ASN A O 1
ATOM 750 N N . MET A 1 94 ? 10.312 18.484 4.797 1 92.56 94 MET A N 1
ATOM 751 C CA . MET A 1 94 ? 9.164 17.641 5.082 1 92.56 94 MET A CA 1
ATOM 752 C C . MET A 1 94 ? 8 17.969 4.156 1 92.56 94 MET A C 1
ATOM 754 O O . MET A 1 94 ? 7.238 17.078 3.771 1 92.56 94 MET A O 1
ATOM 758 N N . GLU A 1 95 ? 7.871 19.141 3.779 1 91.88 95 GLU A N 1
ATOM 759 C CA . GLU A 1 95 ? 6.789 19.531 2.881 1 91.88 95 GLU A CA 1
ATOM 760 C C . GLU A 1 95 ? 6.906 18.828 1.534 1 91.88 95 GLU A C 1
ATOM 762 O O . GLU A 1 95 ? 5.895 18.438 0.941 1 91.88 95 GLU A O 1
ATOM 767 N N . ASP A 1 96 ? 8.125 18.719 1.14 1 92.75 96 ASP A N 1
ATOM 768 C CA . ASP A 1 96 ? 8.391 17.984 -0.097 1 92.75 96 ASP A CA 1
ATOM 769 C C . ASP A 1 96 ? 7.934 16.531 0.017 1 92.75 96 ASP A C 1
ATOM 771 O O . ASP A 1 96 ? 7.414 15.961 -0.943 1 92.75 96 ASP A O 1
ATOM 775 N N . LEU A 1 97 ? 8.086 15.992 1.156 1 97.31 97 LEU A N 1
ATOM 776 C CA . LEU A 1 97 ? 7.793 14.578 1.364 1 97.31 97 LEU A CA 1
ATOM 777 C C . LEU A 1 97 ? 6.293 14.344 1.47 1 97.31 97 LEU A C 1
ATOM 779 O O . LEU A 1 97 ? 5.793 13.297 1.05 1 97.31 97 LEU A O 1
ATOM 783 N N . ILE A 1 98 ? 5.586 15.312 2.002 1 96.88 98 ILE A N 1
ATOM 784 C CA . ILE A 1 98 ? 4.152 15.148 2.219 1 96.88 98 ILE A CA 1
ATOM 785 C C . ILE A 1 98 ? 3.451 14.922 0.881 1 96.88 98 ILE A C 1
ATOM 787 O O . ILE A 1 98 ? 2.58 14.055 0.77 1 96.88 98 ILE A O 1
ATOM 791 N N . ASN A 1 99 ? 3.871 15.656 -0.093 1 94.94 99 ASN A N 1
ATOM 792 C CA . ASN A 1 99 ? 3.285 15.5 -1.42 1 94.94 99 ASN A CA 1
ATOM 793 C C . ASN A 1 99 ? 3.541 14.102 -1.985 1 94.94 99 ASN A C 1
ATOM 795 O O . ASN A 1 99 ? 2.639 13.484 -2.557 1 94.94 99 ASN A O 1
ATOM 799 N N . LEU A 1 100 ? 4.688 13.609 -1.816 1 97.19 100 LEU A N 1
ATOM 800 C CA . LEU A 1 100 ? 5.055 12.289 -2.316 1 97.19 100 LEU A CA 1
ATOM 801 C C . LEU A 1 100 ? 4.344 11.188 -1.525 1 97.19 100 LEU A C 1
ATOM 803 O O . LEU A 1 100 ? 3.975 10.156 -2.086 1 97.19 100 LEU A O 1
ATOM 807 N N . ALA A 1 101 ? 4.086 11.398 -0.281 1 97.38 101 ALA A N 1
ATOM 808 C CA . ALA A 1 101 ? 3.492 10.398 0.603 1 97.38 101 ALA A CA 1
ATOM 809 C C . ALA A 1 101 ? 2.039 10.125 0.227 1 97.38 101 ALA A C 1
ATOM 811 O O . ALA A 1 101 ? 1.451 9.133 0.665 1 97.38 101 ALA A O 1
ATOM 812 N N . LYS A 1 102 ? 1.47 10.953 -0.608 1 95.31 102 LYS A N 1
ATOM 813 C CA . LYS A 1 102 ? 0.096 10.758 -1.061 1 95.31 102 LYS A CA 1
ATOM 814 C C . LYS A 1 102 ? -0.015 9.516 -1.947 1 95.31 102 LYS A C 1
ATOM 816 O O . LYS A 1 102 ? -1.065 8.875 -1.994 1 95.31 102 LYS A O 1
ATOM 821 N N . VAL A 1 103 ? 1.138 9.148 -2.564 1 93.94 103 VAL A N 1
ATOM 822 C CA . VAL A 1 103 ? 0.971 8.133 -3.6 1 93.94 103 VAL A CA 1
ATOM 823 C C . VAL A 1 103 ? 2.035 7.051 -3.438 1 93.94 103 VAL A C 1
ATOM 825 O O . VAL A 1 103 ? 2.09 6.105 -4.227 1 93.94 103 VAL A O 1
ATOM 828 N N . GLN A 1 104 ? 2.91 7.176 -2.518 1 96.38 104 GLN A N 1
ATOM 829 C CA . GLN A 1 104 ? 3.938 6.152 -2.342 1 96.38 104 GLN A CA 1
ATOM 830 C C . GLN A 1 104 ? 4.074 5.758 -0.874 1 96.38 104 GLN A C 1
ATOM 832 O O . GLN A 1 104 ? 3.871 6.586 0.018 1 96.38 104 GLN A O 1
ATOM 837 N N . ASN A 1 105 ? 4.5 4.473 -0.582 1 94.69 105 ASN A N 1
ATOM 838 C CA . ASN A 1 105 ? 4.543 3.871 0.747 1 94.69 105 ASN A CA 1
ATOM 839 C C . ASN A 1 105 ? 5.68 4.449 1.586 1 94.69 105 ASN A C 1
ATOM 841 O O . ASN A 1 105 ? 5.617 4.434 2.816 1 94.69 105 ASN A O 1
ATOM 845 N N . PHE A 1 106 ? 6.727 4.82 0.977 1 98.25 106 PHE A N 1
ATOM 846 C CA . PHE A 1 106 ? 7.875 5.5 1.563 1 98.25 106 PHE A CA 1
ATOM 847 C C . PHE A 1 106 ? 8.539 6.422 0.545 1 98.25 106 PHE A C 1
ATOM 849 O O . PHE A 1 106 ? 8.188 6.398 -0.637 1 98.25 106 PHE A O 1
ATOM 856 N N . VAL A 1 107 ? 9.43 7.223 1.087 1 98.75 107 VAL A N 1
ATOM 857 C CA . VAL A 1 107 ? 10.172 8.109 0.198 1 98.75 107 VAL A CA 1
ATOM 858 C C . VAL A 1 107 ? 11.656 7.746 0.236 1 98.75 107 VAL A C 1
ATOM 860 O O . VAL A 1 107 ? 12.328 7.945 1.254 1 98.75 107 VAL A O 1
ATOM 863 N N . PRO A 1 108 ? 12.18 7.211 -0.858 1 98.88 108 PRO A N 1
ATOM 864 C CA . PRO A 1 108 ? 13.625 6.988 -0.908 1 98.88 108 PRO A CA 1
ATOM 865 C C . PRO A 1 108 ? 14.422 8.289 -0.842 1 98.88 108 PRO A C 1
ATOM 867 O O . PRO A 1 108 ? 13.984 9.32 -1.365 1 98.88 108 PRO A O 1
ATOM 870 N N . VAL A 1 109 ? 15.539 8.188 -0.193 1 98.81 109 VAL A N 1
ATOM 871 C CA . VAL A 1 109 ? 16.422 9.344 -0.06 1 98.81 109 VAL A CA 1
ATOM 872 C C . VAL A 1 109 ? 17.766 9.039 -0.694 1 98.81 109 VAL A C 1
ATOM 874 O O . VAL A 1 109 ? 18.328 7.957 -0.494 1 98.81 109 VAL A O 1
ATOM 877 N N . VAL A 1 110 ? 18.266 9.984 -1.465 1 98.62 110 VAL A N 1
ATOM 878 C CA . VAL A 1 110 ? 19.531 9.789 -2.162 1 98.62 110 VAL A CA 1
ATOM 879 C C . VAL A 1 110 ? 20.484 10.938 -1.846 1 98.62 110 VAL A C 1
ATOM 881 O O . VAL A 1 110 ? 20.047 12 -1.393 1 98.62 110 VAL A O 1
ATOM 884 N N . ASP A 1 111 ? 21.75 10.719 -1.992 1 97.94 111 ASP A N 1
ATOM 885 C CA . ASP A 1 111 ? 22.734 11.781 -1.815 1 97.94 111 ASP A CA 1
ATOM 886 C C . ASP A 1 111 ? 22.984 12.523 -3.127 1 97.94 111 ASP A C 1
ATOM 888 O O . ASP A 1 111 ? 22.234 12.367 -4.09 1 97.94 111 ASP A O 1
ATOM 892 N N . ASP A 1 112 ? 24.016 13.359 -3.17 1 96.62 112 ASP A N 1
ATOM 893 C CA . ASP A 1 112 ? 24.297 14.227 -4.305 1 96.62 112 ASP A CA 1
ATOM 894 C C . ASP A 1 112 ? 24.766 13.414 -5.512 1 96.62 112 ASP A C 1
ATOM 896 O O . ASP A 1 112 ? 24.781 13.914 -6.637 1 96.62 112 ASP A O 1
ATOM 900 N N . MET A 1 113 ? 25.188 12.172 -5.246 1 96.81 113 MET A N 1
ATOM 901 C CA . MET A 1 113 ? 25.641 11.297 -6.32 1 96.81 113 MET A CA 1
ATOM 902 C C . MET A 1 113 ? 24.562 10.289 -6.695 1 96.81 113 MET A C 1
ATOM 904 O O . MET A 1 113 ? 24.844 9.281 -7.336 1 96.81 113 MET A O 1
ATOM 908 N N . GLU A 1 114 ? 23.391 10.477 -6.172 1 97.06 114 GLU A N 1
ATOM 909 C CA . GLU A 1 114 ? 22.203 9.672 -6.461 1 97.06 114 GLU A CA 1
ATOM 910 C C . GLU A 1 114 ? 22.297 8.289 -5.82 1 97.06 114 GLU A C 1
ATOM 912 O O . GLU A 1 114 ? 21.594 7.359 -6.23 1 97.06 114 GLU A O 1
ATOM 917 N N . ARG A 1 115 ? 23.203 8.258 -4.891 1 98.38 115 ARG A N 1
ATOM 918 C CA . ARG A 1 115 ? 23.281 7.004 -4.145 1 98.38 115 ARG A CA 1
ATOM 919 C C . ARG A 1 115 ? 22.203 6.93 -3.076 1 98.38 115 ARG A C 1
ATOM 921 O O . ARG A 1 115 ? 21.906 7.926 -2.406 1 98.38 115 ARG A O 1
ATOM 928 N N . PHE A 1 116 ? 21.672 5.723 -2.971 1 98.81 116 PHE A N 1
ATOM 929 C CA . PHE A 1 116 ? 20.625 5.461 -1.988 1 98.81 116 PHE A CA 1
ATOM 930 C C . PHE A 1 116 ? 21.188 5.531 -0.572 1 98.81 116 PHE A C 1
ATOM 932 O O . PHE A 1 116 ? 22.156 4.852 -0.248 1 98.81 116 PHE A O 1
ATOM 939 N N . ILE A 1 117 ? 20.5 6.305 0.292 1 98.56 117 ILE A N 1
ATOM 940 C CA . ILE A 1 117 ? 21.078 6.406 1.631 1 98.56 117 ILE A CA 1
ATOM 941 C C . ILE A 1 117 ? 20.031 5.984 2.668 1 98.56 117 ILE A C 1
ATOM 943 O O . ILE A 1 117 ? 20.344 5.871 3.855 1 98.56 117 ILE A O 1
ATOM 947 N N . GLY A 1 118 ? 18.766 5.781 2.271 1 98.81 118 GLY A N 1
ATOM 948 C CA . GLY A 1 118 ? 17.734 5.324 3.182 1 98.81 118 GLY A CA 1
ATOM 949 C C . GLY A 1 118 ? 16.328 5.711 2.736 1 98.81 118 GLY A C 1
ATOM 950 O O . GLY A 1 118 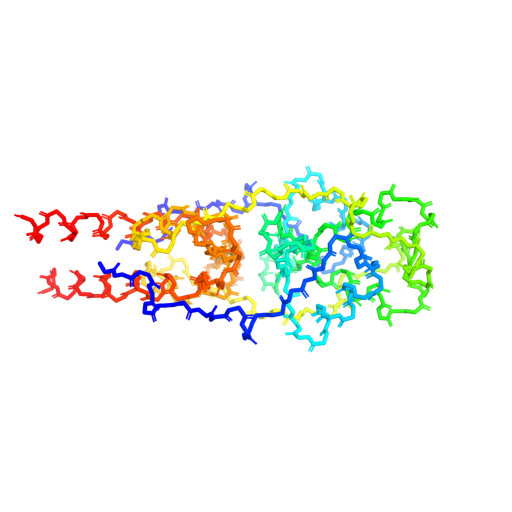? 16.109 6.027 1.563 1 98.81 118 GLY A O 1
ATOM 951 N N . ILE A 1 119 ? 15.391 5.664 3.686 1 98.88 119 ILE A N 1
ATOM 952 C CA . ILE A 1 119 ? 14.016 6.031 3.367 1 98.88 119 ILE A CA 1
ATOM 953 C C . ILE A 1 119 ? 13.422 6.859 4.508 1 98.88 119 ILE A C 1
ATOM 955 O O . ILE A 1 119 ? 13.945 6.844 5.625 1 98.88 119 ILE A O 1
ATOM 959 N N . VAL A 1 120 ? 12.43 7.59 4.168 1 98.62 120 VAL A N 1
ATOM 960 C CA . VAL A 1 120 ? 11.484 8.102 5.152 1 98.62 120 VAL A CA 1
ATOM 961 C C . VAL A 1 120 ? 10.141 7.395 4.992 1 98.62 120 VAL A C 1
ATOM 963 O O . VAL A 1 120 ? 9.555 7.391 3.904 1 98.62 120 VAL A O 1
ATOM 966 N N . ARG A 1 121 ? 9.656 6.781 6.055 1 97.81 121 ARG A N 1
ATOM 967 C CA . ARG A 1 121 ? 8.414 6.012 6.004 1 97.81 121 ARG A CA 1
ATOM 968 C C . ARG A 1 121 ? 7.199 6.934 5.965 1 97.81 121 ARG A C 1
ATOM 970 O O . ARG A 1 121 ? 7.191 7.988 6.602 1 97.81 121 ARG A O 1
ATOM 977 N N . ARG A 1 122 ? 6.219 6.469 5.277 1 97.62 122 ARG A N 1
ATOM 978 C CA . ARG A 1 122 ? 4.98 7.23 5.195 1 97.62 122 ARG A CA 1
ATOM 979 C C . ARG A 1 122 ? 4.383 7.453 6.582 1 97.62 122 ARG A C 1
ATOM 981 O O . ARG A 1 122 ? 3.84 8.523 6.867 1 97.62 122 ARG A O 1
ATOM 988 N N . SER A 1 123 ? 4.504 6.461 7.457 1 96.94 123 SER A N 1
ATOM 989 C CA . SER A 1 123 ? 3.951 6.586 8.805 1 96.94 123 SER A CA 1
ATOM 990 C C . SER A 1 123 ? 4.605 7.738 9.562 1 96.94 123 SER A C 1
ATOM 992 O O . SER A 1 123 ? 3.938 8.453 10.312 1 96.94 123 SER A O 1
ATOM 994 N N . GLN A 1 124 ? 5.883 8.008 9.359 1 96.56 124 GLN A N 1
ATOM 995 C CA . GLN A 1 124 ? 6.594 9.102 10.016 1 96.56 124 GLN A CA 1
ATOM 996 C C . GLN A 1 124 ? 6.16 10.453 9.461 1 96.56 124 GLN A C 1
ATOM 998 O O . GLN A 1 124 ? 6.059 11.43 10.203 1 96.56 124 GLN A O 1
ATOM 1003 N N . ILE A 1 125 ? 5.969 10.453 8.203 1 97.56 125 ILE A N 1
ATOM 1004 C CA . ILE A 1 125 ? 5.508 11.68 7.566 1 97.56 125 ILE A CA 1
ATOM 1005 C C . ILE A 1 125 ? 4.121 12.047 8.094 1 97.56 125 ILE A C 1
ATOM 1007 O O . ILE A 1 125 ? 3.875 13.195 8.453 1 97.56 125 ILE A O 1
ATOM 1011 N N . ILE A 1 126 ? 3.27 11.078 8.172 1 97.56 126 ILE A N 1
ATOM 1012 C CA . ILE A 1 126 ? 1.914 11.305 8.656 1 97.56 126 ILE A CA 1
ATOM 1013 C C . ILE A 1 126 ? 1.955 11.672 10.141 1 97.56 126 ILE A C 1
ATOM 1015 O O . ILE A 1 126 ? 1.196 12.531 10.594 1 97.56 126 ILE A O 1
ATOM 1019 N N . GLU A 1 127 ? 2.828 11.055 10.875 1 96.38 127 GLU A N 1
ATOM 1020 C CA . GLU A 1 127 ? 3.002 11.398 12.281 1 96.38 127 GLU A CA 1
ATOM 1021 C C . GLU A 1 127 ? 3.422 12.859 12.445 1 96.38 127 GLU A C 1
ATOM 1023 O O . GLU A 1 127 ? 2.922 13.562 13.32 1 96.38 127 GLU A O 1
ATOM 1028 N N . TYR A 1 128 ? 4.355 13.305 11.648 1 95.5 128 TYR A N 1
ATOM 1029 C CA . TYR A 1 128 ? 4.754 14.711 11.633 1 95.5 128 TYR A CA 1
ATOM 1030 C C . TYR A 1 128 ? 3.547 15.617 11.398 1 95.5 128 TYR A C 1
ATOM 1032 O O . TYR A 1 128 ? 3.354 16.594 12.125 1 95.5 128 TYR A O 1
ATOM 1040 N N . CYS A 1 129 ? 2.719 15.273 10.43 1 96.12 129 CYS A N 1
ATOM 1041 C CA . CYS A 1 129 ? 1.519 16.047 10.125 1 96.12 129 CYS A CA 1
ATOM 1042 C C . CYS A 1 129 ? 0.566 16.062 11.32 1 96.12 129 CYS A C 1
ATOM 1044 O O . CYS A 1 129 ? -0.016 17.109 11.641 1 96.12 129 CYS A O 1
ATOM 1046 N N . GLU A 1 130 ? 0.436 14.891 11.898 1 95.56 130 GLU A N 1
ATOM 1047 C CA . GLU A 1 130 ? -0.47 14.758 13.039 1 95.56 130 GLU A CA 1
ATOM 1048 C C . GLU A 1 130 ? -0.104 15.734 14.156 1 95.56 130 GLU A C 1
ATOM 1050 O O . GLU A 1 130 ? -0.984 16.344 14.766 1 95.56 130 GLU A O 1
ATOM 1055 N N . GLY A 1 131 ? 1.182 15.875 14.406 1 94.38 131 GLY A N 1
ATOM 1056 C CA . GLY A 1 131 ? 1.638 16.812 15.422 1 94.38 131 GLY A CA 1
ATOM 1057 C C . GLY A 1 131 ? 1.246 18.25 15.125 1 94.38 131 GLY A C 1
ATOM 1058 O O . GLY A 1 131 ? 0.837 18.984 16.031 1 94.38 131 GLY A O 1
ATOM 1059 N N . ILE A 1 132 ? 1.333 18.656 13.938 1 93.06 132 ILE A N 1
ATOM 1060 C CA . ILE A 1 132 ? 1.018 20.016 13.531 1 93.06 132 ILE A CA 1
ATOM 1061 C C . ILE A 1 132 ? -0.492 20.234 13.586 1 93.06 132 ILE A C 1
ATOM 1063 O O . ILE A 1 132 ? -0.957 21.297 14.031 1 93.06 132 ILE A O 1
ATOM 1067 N N . VAL A 1 133 ? -1.226 19.234 13.141 1 93.19 133 VAL A N 1
ATOM 1068 C CA . VAL A 1 133 ? -2.682 19.328 13.148 1 93.19 133 VAL A CA 1
ATOM 1069 C C . VAL A 1 133 ? -3.184 19.469 14.578 1 93.19 133 VAL A C 1
ATOM 1071 O O . VAL A 1 133 ? -4.074 20.281 14.852 1 93.19 133 VAL A O 1
ATOM 1074 N N . SER A 1 134 ? -2.65 18.656 15.43 1 91.56 134 SER A N 1
ATOM 1075 C CA . SER A 1 134 ? -3.047 18.703 16.828 1 91.56 134 SER A CA 1
ATOM 1076 C C . SER A 1 134 ? -2.779 20.094 17.422 1 91.56 134 SER A C 1
ATOM 1078 O O . SER A 1 134 ? -3.594 20.609 18.188 1 91.56 134 SER A O 1
ATOM 1080 N N . LYS A 1 135 ? -1.689 20.656 17.109 1 90.25 135 LYS A N 1
ATOM 1081 C CA . LYS A 1 135 ? -1.337 21.984 17.594 1 90.25 135 LYS A CA 1
ATOM 1082 C C . LYS A 1 135 ? -2.307 23.047 17.078 1 90.25 135 LYS A C 1
ATOM 1084 O O . LYS A 1 135 ? -2.705 23.953 17.812 1 90.25 135 LYS A O 1
ATOM 1089 N N . GLU A 1 136 ? -2.652 22.906 15.859 1 87.88 136 GLU A N 1
ATOM 1090 C CA . GLU A 1 136 ? -3.576 23.859 15.258 1 87.88 136 GLU A CA 1
ATOM 1091 C C . GLU A 1 136 ? -4.973 23.734 15.859 1 87.88 136 GLU A C 1
ATOM 1093 O O . GLU A 1 136 ? -5.664 24.734 16.047 1 87.88 136 GLU A O 1
ATOM 1098 N N . SER A 1 137 ? -5.355 22.5 16.109 1 84.19 137 SER A N 1
ATOM 1099 C CA . SER A 1 137 ? -6.664 22.281 16.719 1 84.19 137 SER A CA 1
ATOM 1100 C C . SER A 1 137 ? -6.727 22.844 18.141 1 84.19 137 SER A C 1
ATOM 1102 O O . SER A 1 137 ? -7.777 23.297 18.578 1 84.19 137 SER A O 1
ATOM 1104 N N . MET A 1 138 ? -5.715 22.797 18.859 1 83.56 138 MET A N 1
ATOM 1105 C CA . MET A 1 138 ? -5.648 23.312 20.234 1 83.56 138 MET A CA 1
ATOM 1106 C C . MET A 1 138 ? -5.715 24.828 20.25 1 83.56 138 MET A C 1
ATOM 1108 O O . MET A 1 138 ? -6.289 25.422 21.156 1 83.56 138 MET A O 1
ATOM 1112 N N . LYS A 1 139 ? -5.203 25.469 19.234 1 83.62 139 LYS A N 1
ATOM 1113 C CA . LYS A 1 139 ? -5.238 26.922 19.125 1 83.62 139 LYS A CA 1
ATOM 1114 C C . LYS A 1 139 ? -6.652 27.422 18.812 1 83.62 139 LYS A C 1
ATOM 1116 O O . LYS A 1 139 ? -7.02 28.531 19.188 1 83.62 139 LYS A O 1
ATOM 1121 N N . ALA A 1 140 ? -7.289 26.672 18.062 1 77.06 140 ALA A N 1
ATOM 1122 C CA . ALA A 1 140 ? -8.641 27.078 17.672 1 77.06 140 ALA A CA 1
ATOM 1123 C C . ALA A 1 140 ? -9.633 26.859 18.812 1 77.06 140 ALA A C 1
ATOM 1125 O O . ALA A 1 140 ? -10.727 27.422 18.797 1 77.06 140 ALA A O 1
ATOM 1126 N N . LYS A 1 141 ? -9.289 26.219 19.875 1 70.62 141 LYS A N 1
ATOM 1127 C CA . LYS A 1 141 ? -10.148 26.078 21.047 1 70.62 141 LYS A CA 1
ATOM 1128 C C . LYS A 1 141 ? -9.828 27.125 22.094 1 70.62 141 LYS A C 1
ATOM 1130 O O . LYS A 1 141 ? -10.734 27.672 22.734 1 70.62 141 LYS A O 1
ATOM 1135 N N . MET B 1 1 ? -13.828 19.344 11.516 1 67.12 1 MET B N 1
ATOM 1136 C CA . MET B 1 1 ? -14.273 19.156 10.141 1 67.12 1 MET B CA 1
ATOM 1137 C C . MET B 1 1 ? -14.844 17.75 9.938 1 67.12 1 MET B C 1
ATOM 1139 O O . MET B 1 1 ? -14.273 16.781 10.43 1 67.12 1 MET B O 1
ATOM 1143 N N . ASN B 1 2 ? -16.078 17.688 9.375 1 84.75 2 ASN B N 1
ATOM 1144 C CA . ASN B 1 2 ? -16.812 16.438 9.195 1 84.75 2 ASN B CA 1
ATOM 1145 C C . ASN B 1 2 ? -16.25 15.625 8.031 1 84.75 2 ASN B C 1
ATOM 1147 O O . ASN B 1 2 ? -15.984 16.172 6.957 1 84.75 2 ASN B O 1
ATOM 1151 N N . ILE B 1 3 ? -15.984 14.25 8.312 1 91.5 3 ILE B N 1
ATOM 1152 C CA . ILE B 1 3 ? -15.336 13.445 7.285 1 91.5 3 ILE B CA 1
ATOM 1153 C C . ILE B 1 3 ? -16.297 13.219 6.121 1 91.5 3 ILE B C 1
ATOM 1155 O O . ILE B 1 3 ? -15.891 12.773 5.047 1 91.5 3 ILE B O 1
ATOM 1159 N N . ALA B 1 4 ? -17.531 13.672 6.25 1 91 4 ALA B N 1
ATOM 1160 C CA . ALA B 1 4 ? -18.547 13.516 5.199 1 91 4 ALA B CA 1
ATOM 1161 C C . ALA B 1 4 ? -18.109 14.234 3.924 1 91 4 ALA B C 1
ATOM 1163 O O . ALA B 1 4 ? -18.422 13.781 2.816 1 91 4 ALA B O 1
ATOM 1164 N N . PHE B 1 5 ? -17.344 15.336 4.086 1 91.62 5 PHE B N 1
ATOM 1165 C CA . PHE B 1 5 ? -16.891 16.125 2.943 1 91.62 5 PHE B CA 1
ATOM 1166 C C . PHE B 1 5 ? -15.852 15.367 2.135 1 91.62 5 PHE B C 1
ATOM 1168 O O . PHE B 1 5 ? -15.633 15.664 0.959 1 91.62 5 PHE B O 1
ATOM 1175 N N . PHE B 1 6 ? -15.258 14.375 2.719 1 96.06 6 PHE B N 1
ATOM 1176 C CA . PHE B 1 6 ? -14.164 13.648 2.082 1 96.06 6 PHE B CA 1
ATOM 1177 C C . PHE B 1 6 ? -14.617 12.25 1.666 1 96.06 6 PHE B C 1
ATOM 1179 O O . PHE B 1 6 ? -13.852 11.5 1.054 1 96.06 6 PHE B O 1
ATOM 1186 N N . LEU B 1 7 ? -15.836 11.93 1.928 1 97.88 7 LEU B N 1
ATOM 1187 C CA . LEU B 1 7 ? -16.328 10.57 1.738 1 97.88 7 LEU B CA 1
ATOM 1188 C C . LEU B 1 7 ? -16.469 10.25 0.256 1 97.88 7 LEU B C 1
ATOM 1190 O O . LEU B 1 7 ? -17.156 10.977 -0.478 1 97.88 7 LEU B O 1
ATOM 1194 N N . LEU B 1 8 ? -15.805 9.25 -0.203 1 98.56 8 LEU B N 1
ATOM 1195 C CA . LEU B 1 8 ? -16.156 8.586 -1.45 1 98.56 8 LEU B CA 1
ATOM 1196 C C . LEU B 1 8 ? -17.266 7.562 -1.221 1 98.56 8 LEU B C 1
ATOM 1198 O O . LEU B 1 8 ? -17.047 6.535 -0.576 1 98.56 8 LEU B O 1
ATOM 1202 N N . PRO B 1 9 ? -18.391 7.844 -1.721 1 98.38 9 PRO B N 1
ATOM 1203 C CA . PRO B 1 9 ? -19.547 7.008 -1.36 1 98.38 9 PRO B CA 1
ATOM 1204 C C . PRO B 1 9 ? -19.422 5.586 -1.905 1 98.38 9 PRO B C 1
ATOM 1206 O O . PRO B 1 9 ? -18.766 5.359 -2.922 1 98.38 9 PRO B O 1
ATOM 1209 N N . LYS B 1 10 ? -20.141 4.691 -1.222 1 98.31 10 LYS B N 1
ATOM 1210 C CA . LYS B 1 10 ? -20.109 3.26 -1.509 1 98.31 10 LYS B CA 1
ATOM 1211 C C . LYS B 1 10 ? -20.375 2.988 -2.984 1 98.31 10 LYS B C 1
ATOM 1213 O O . LYS B 1 10 ? -19.797 2.084 -3.576 1 98.31 10 LYS B O 1
ATOM 1218 N N . GLN B 1 11 ? -21.172 3.793 -3.578 1 97.88 11 GLN B N 1
ATOM 1219 C CA . GLN B 1 11 ? -21.562 3.566 -4.965 1 97.88 11 GLN B CA 1
ATOM 1220 C C . GLN B 1 11 ? -20.391 3.809 -5.918 1 97.88 11 GLN B C 1
ATOM 1222 O O . GLN B 1 11 ? -20.422 3.365 -7.066 1 97.88 11 GLN B O 1
ATOM 1227 N N . GLU B 1 12 ? -19.375 4.469 -5.441 1 97.94 12 GLU B N 1
ATOM 1228 C CA . GLU B 1 12 ? -18.203 4.789 -6.25 1 97.94 12 GLU B CA 1
ATOM 1229 C C . GLU B 1 12 ? -17 3.945 -5.84 1 97.94 12 GLU B C 1
ATOM 1231 O O . GLU B 1 12 ? -15.883 4.172 -6.312 1 97.94 12 GLU B O 1
ATOM 1236 N N . VAL B 1 13 ? -17.219 3.074 -4.938 1 98.56 13 VAL B N 1
ATOM 1237 C CA . VAL B 1 13 ? -16.156 2.227 -4.422 1 98.56 13 VAL B CA 1
ATOM 1238 C C . VAL B 1 13 ? -16.344 0.796 -4.926 1 98.56 13 VAL B C 1
ATOM 1240 O O . VAL B 1 13 ? -17.422 0.222 -4.797 1 98.56 13 VAL B O 1
ATOM 1243 N N . THR B 1 14 ? -15.336 0.265 -5.559 1 98.31 14 THR B N 1
ATOM 1244 C CA . THR B 1 14 ? -15.359 -1.152 -5.902 1 98.31 14 THR B CA 1
ATOM 1245 C C . THR B 1 14 ? -15.234 -2.016 -4.648 1 98.31 14 THR B C 1
ATOM 1247 O O . THR B 1 14 ? -14.312 -1.826 -3.85 1 98.31 14 THR B O 1
ATOM 1250 N N . CYS B 1 15 ? -16.172 -2.889 -4.453 1 98.56 15 CYS B N 1
ATOM 1251 C CA . CYS B 1 15 ? -16.172 -3.824 -3.334 1 98.56 15 CYS B CA 1
ATOM 1252 C C . CYS B 1 15 ? -16.281 -5.262 -3.824 1 98.56 15 CYS B C 1
ATOM 1254 O O . CYS B 1 15 ? -16.656 -5.5 -4.973 1 98.56 15 CYS B O 1
ATOM 1256 N N . VAL B 1 16 ? -15.898 -6.152 -2.926 1 98.62 16 VAL B N 1
ATOM 1257 C CA . VAL B 1 16 ? -16.141 -7.574 -3.127 1 98.62 16 VAL B CA 1
ATOM 1258 C C . VAL B 1 16 ? -16.875 -8.148 -1.915 1 98.62 16 VAL B C 1
ATOM 1260 O O . VAL B 1 16 ? -17.047 -7.469 -0.901 1 98.62 16 VAL B O 1
ATOM 1263 N N . THR B 1 17 ? -17.359 -9.336 -2.107 1 98.25 17 THR B N 1
ATOM 1264 C CA . THR B 1 17 ? -18 -10.031 -0.998 1 98.25 17 THR B CA 1
ATOM 1265 C C . THR B 1 17 ? -17.172 -11.227 -0.557 1 98.25 17 THR B C 1
ATOM 1267 O O . THR B 1 17 ? -16.266 -11.664 -1.277 1 98.25 17 THR B O 1
ATOM 1270 N N . SER B 1 18 ? -17.5 -11.719 0.613 1 96.06 18 SER B N 1
ATOM 1271 C CA . SER B 1 18 ? -16.766 -12.875 1.129 1 96.06 18 SER B CA 1
ATOM 1272 C C . SER B 1 18 ? -16.969 -14.094 0.234 1 96.06 18 SER B C 1
ATOM 1274 O O . SER B 1 18 ? -16.125 -15 0.22 1 96.06 18 SER B O 1
ATOM 1276 N N . ASP B 1 19 ? -18.016 -14.117 -0.625 1 97.44 19 ASP B N 1
ATOM 1277 C CA . ASP B 1 19 ? -18.328 -15.258 -1.479 1 97.44 19 ASP B CA 1
ATOM 1278 C C . ASP B 1 19 ? -17.703 -15.102 -2.863 1 97.44 19 ASP B C 1
ATOM 1280 O O . ASP B 1 19 ? -17.797 -16 -3.697 1 97.44 19 ASP B O 1
ATOM 1284 N N . SER B 1 20 ? -17.078 -14 -3.072 1 98.38 20 SER B N 1
ATOM 1285 C CA . SER B 1 20 ? -16.375 -13.836 -4.336 1 98.38 20 SER B CA 1
ATOM 1286 C C . SER B 1 20 ? -15.242 -14.859 -4.469 1 98.38 20 SER B C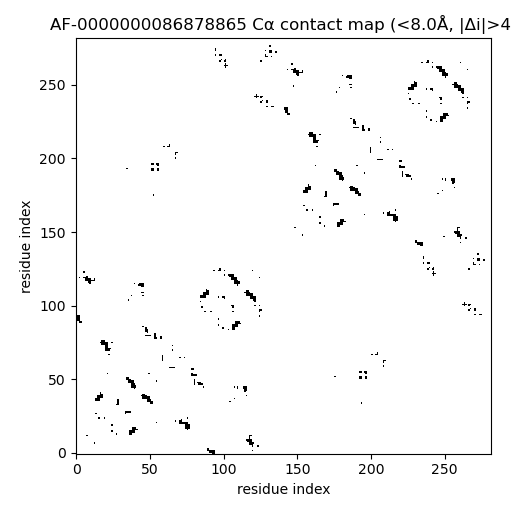 1
ATOM 1288 O O . SER B 1 20 ? -14.617 -15.227 -3.479 1 98.38 20 SER B O 1
ATOM 1290 N N . THR B 1 21 ? -15.008 -15.305 -5.656 1 98.81 21 THR B N 1
ATOM 1291 C CA . THR B 1 21 ? -13.852 -16.172 -5.914 1 98.81 21 THR B CA 1
ATOM 1292 C C . THR B 1 21 ? -12.57 -15.336 -5.98 1 98.81 21 THR B C 1
ATOM 1294 O O . THR B 1 21 ? -12.617 -14.117 -6.148 1 98.81 21 THR B O 1
ATOM 1297 N N . LEU B 1 22 ? -11.484 -16.062 -5.863 1 98.81 22 LEU B N 1
ATOM 1298 C CA . LEU B 1 22 ? -10.195 -15.406 -6.043 1 98.81 22 LEU B CA 1
ATOM 1299 C C . LEU B 1 22 ? -10.078 -14.805 -7.438 1 98.81 22 LEU B C 1
ATOM 1301 O O . LEU B 1 22 ? -9.539 -13.703 -7.605 1 98.81 22 LEU B O 1
ATOM 1305 N N . ARG B 1 23 ? -10.617 -15.508 -8.398 1 98.75 23 ARG B N 1
ATOM 1306 C CA . ARG B 1 23 ? -10.562 -15.016 -9.766 1 98.75 23 ARG B CA 1
ATOM 1307 C C . ARG B 1 23 ? -11.328 -13.703 -9.906 1 98.75 23 ARG B C 1
ATOM 1309 O O . ARG B 1 23 ? -10.805 -12.727 -10.453 1 98.75 23 ARG B O 1
ATOM 1316 N N . GLN B 1 24 ? -12.531 -13.672 -9.383 1 98.69 24 GLN B N 1
ATOM 1317 C CA . GLN B 1 24 ? -13.344 -12.461 -9.43 1 98.69 24 GLN B CA 1
ATOM 1318 C C . GLN B 1 24 ? -12.641 -11.305 -8.727 1 98.69 24 GLN B C 1
ATOM 1320 O O . GLN B 1 24 ? -12.656 -10.172 -9.219 1 98.69 24 GLN B O 1
ATOM 1325 N N . THR B 1 25 ? -12.039 -11.602 -7.625 1 98.81 25 THR B N 1
ATOM 1326 C CA . THR B 1 25 ? -11.328 -10.594 -6.844 1 98.81 25 THR B CA 1
ATOM 1327 C C . THR B 1 25 ? -10.133 -10.055 -7.621 1 98.81 25 THR B C 1
ATOM 1329 O O . THR B 1 25 ? -9.977 -8.836 -7.766 1 98.81 25 THR B O 1
ATOM 1332 N N . LEU B 1 26 ? -9.336 -10.953 -8.18 1 98.75 26 LEU B N 1
ATOM 1333 C CA . LEU B 1 26 ? -8.164 -10.578 -8.961 1 98.75 26 LEU B CA 1
ATOM 1334 C C . LEU B 1 26 ? -8.57 -9.734 -10.164 1 98.75 26 LEU B C 1
ATOM 1336 O O . LEU B 1 26 ? -7.953 -8.695 -10.438 1 98.75 26 LEU B O 1
ATOM 1340 N N . GLU B 1 27 ? -9.586 -10.078 -10.844 1 98.5 27 GLU B N 1
ATOM 1341 C CA . GLU B 1 27 ? -10.023 -9.391 -12.055 1 98.5 27 GLU B CA 1
ATOM 1342 C C . GLU B 1 27 ? -10.516 -7.98 -11.734 1 98.5 27 GLU B C 1
ATOM 1344 O O . GLU B 1 27 ? -10.203 -7.027 -12.453 1 98.5 27 GLU B O 1
ATOM 1349 N N . ARG B 1 28 ? -11.219 -7.859 -10.688 1 98.19 28 ARG B N 1
ATOM 1350 C CA . ARG B 1 28 ? -11.719 -6.551 -10.273 1 98.19 28 ARG B CA 1
ATOM 1351 C C . ARG B 1 28 ? -10.57 -5.621 -9.891 1 98.19 28 ARG B C 1
ATOM 1353 O O . ARG B 1 28 ? -10.531 -4.465 -10.312 1 98.19 28 ARG B O 1
ATOM 1360 N N . MET B 1 29 ? -9.695 -6.172 -9.141 1 98.44 29 MET B N 1
ATOM 1361 C CA . MET B 1 29 ? -8.562 -5.371 -8.695 1 98.44 29 MET B CA 1
ATOM 1362 C C . MET B 1 29 ? -7.672 -4.98 -9.867 1 98.44 29 MET B C 1
ATOM 1364 O O . MET B 1 29 ? -7.207 -3.842 -9.953 1 98.44 29 MET B O 1
ATOM 1368 N N . GLU B 1 30 ? -7.508 -5.887 -10.75 1 98.06 30 GLU B N 1
ATOM 1369 C CA . GLU B 1 30 ? -6.684 -5.609 -11.922 1 98.06 30 GLU B CA 1
ATOM 1370 C C . GLU B 1 30 ? -7.336 -4.562 -12.82 1 98.06 30 GLU B C 1
ATOM 1372 O O . GLU B 1 30 ? -6.684 -3.605 -13.242 1 98.06 30 GLU B O 1
ATOM 1377 N N . TYR B 1 31 ? -8.57 -4.715 -13.055 1 97.69 31 TYR B N 1
ATOM 1378 C CA . TYR B 1 31 ? -9.312 -3.834 -13.953 1 97.69 31 TYR B CA 1
ATOM 1379 C C . TYR B 1 31 ? -9.273 -2.393 -13.461 1 97.69 31 TYR B C 1
ATOM 1381 O O . TYR B 1 31 ? -9.047 -1.468 -14.25 1 97.69 31 TYR B O 1
ATOM 1389 N N . HIS B 1 32 ? -9.391 -2.203 -12.172 1 96.88 32 HIS B N 1
ATOM 1390 C CA . HIS B 1 32 ? -9.484 -0.863 -11.609 1 96.88 32 HIS B CA 1
ATOM 1391 C C . HIS B 1 32 ? -8.133 -0.388 -11.086 1 96.88 32 HIS B C 1
ATOM 1393 O O . HIS B 1 32 ? -7.996 0.754 -10.641 1 96.88 32 HIS B O 1
ATOM 1399 N N . ARG B 1 33 ? -7.129 -1.3 -11.109 1 96.06 33 ARG B N 1
ATOM 1400 C CA . ARG B 1 33 ? -5.785 -1.026 -10.609 1 96.06 33 ARG B CA 1
ATOM 1401 C C . ARG B 1 33 ? -5.812 -0.683 -9.125 1 96.06 33 ARG B C 1
ATOM 1403 O O . ARG B 1 33 ? -5.172 0.279 -8.695 1 96.06 33 ARG B O 1
ATOM 1410 N N . PHE B 1 34 ? -6.664 -1.463 -8.43 1 97.12 34 PHE B N 1
ATOM 1411 C CA . PHE B 1 34 ? -6.75 -1.246 -6.992 1 97.12 34 PHE B CA 1
ATOM 1412 C C . PHE B 1 34 ? -5.812 -2.189 -6.246 1 97.12 34 PHE B C 1
ATOM 1414 O O . PHE B 1 34 ? -5.695 -3.365 -6.598 1 97.12 34 PHE B O 1
ATOM 1421 N N . THR B 1 35 ? -5.195 -1.634 -5.246 1 96.94 35 THR B N 1
ATOM 1422 C CA . THR B 1 35 ? -4.258 -2.434 -4.465 1 96.94 35 THR B CA 1
ATOM 1423 C C . THR B 1 35 ? -4.957 -3.059 -3.26 1 96.94 35 THR B C 1
ATOM 1425 O O . THR B 1 35 ? -4.426 -3.977 -2.633 1 96.94 35 THR B O 1
ATOM 1428 N N . ALA B 1 36 ? -6.129 -2.533 -2.936 1 98 36 ALA B N 1
ATOM 1429 C CA . ALA B 1 36 ? -6.953 -2.98 -1.812 1 98 36 ALA B CA 1
ATOM 1430 C C . ALA B 1 36 ? -8.43 -2.736 -2.084 1 98 36 ALA B C 1
ATOM 1432 O O . ALA B 1 36 ? -8.805 -1.727 -2.688 1 98 36 ALA B O 1
ATOM 1433 N N . VAL B 1 37 ? -9.258 -3.662 -1.611 1 98.56 37 VAL B N 1
ATOM 1434 C CA . VAL B 1 37 ? -10.688 -3.58 -1.882 1 98.56 37 VAL B CA 1
ATOM 1435 C C . VAL B 1 37 ? -11.469 -3.998 -0.64 1 98.56 37 VAL B C 1
ATOM 1437 O O . VAL B 1 37 ? -11.156 -5.016 -0.013 1 98.56 37 VAL B O 1
ATOM 1440 N N . PRO B 1 38 ? -12.5 -3.186 -0.238 1 98.81 38 PRO B N 1
ATOM 1441 C CA . PRO B 1 38 ? -13.336 -3.607 0.89 1 98.81 38 PRO B CA 1
ATOM 1442 C C . PRO B 1 38 ? -14.094 -4.902 0.608 1 98.81 38 PRO B C 1
ATOM 1444 O O . PRO B 1 38 ? -14.531 -5.133 -0.524 1 98.81 38 PRO B O 1
ATOM 1447 N N . ILE B 1 39 ? -14.211 -5.664 1.634 1 98.81 39 ILE B N 1
ATOM 1448 C CA . ILE B 1 39 ? -15.039 -6.863 1.612 1 98.81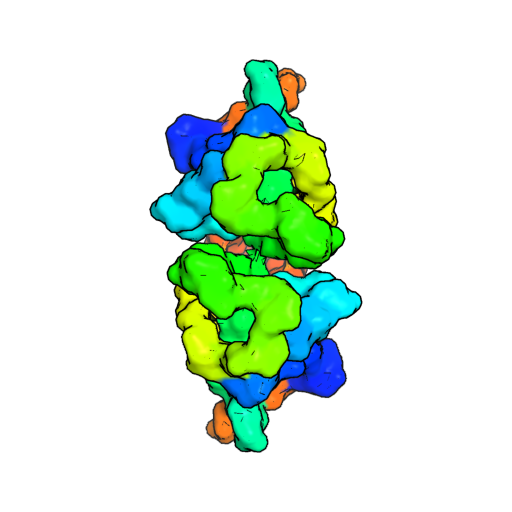 39 ILE B CA 1
ATOM 1449 C C . ILE B 1 39 ? -16.328 -6.621 2.402 1 98.81 39 ILE B C 1
ATOM 1451 O O . ILE B 1 39 ? -16.266 -6.199 3.562 1 98.81 39 ILE B O 1
ATOM 1455 N N . LEU B 1 40 ? -17.422 -6.902 1.754 1 98.5 40 LEU B N 1
ATOM 1456 C CA . LEU B 1 40 ? -18.719 -6.75 2.412 1 98.5 40 LEU B CA 1
ATOM 1457 C C . LEU B 1 40 ? -19.406 -8.102 2.568 1 98.5 40 LEU B C 1
ATOM 1459 O O . LEU B 1 40 ? -19.219 -9 1.744 1 98.5 40 LEU B O 1
ATOM 1463 N N . ASN B 1 41 ? -20.156 -8.242 3.637 1 97.31 41 ASN B N 1
ATOM 1464 C CA . ASN B 1 41 ? -21.016 -9.422 3.732 1 97.31 41 ASN B CA 1
ATOM 1465 C C . ASN B 1 41 ? -22.359 -9.195 3.051 1 97.31 41 ASN B C 1
ATOM 1467 O O . ASN B 1 41 ? -22.562 -8.172 2.4 1 97.31 41 ASN B O 1
ATOM 1471 N N . LYS B 1 42 ? -23.25 -10.148 3.197 1 95.19 42 LYS B N 1
ATOM 1472 C CA . LYS B 1 42 ? -24.531 -10.133 2.492 1 95.19 42 LYS B CA 1
ATOM 1473 C C . LYS B 1 42 ? -25.391 -8.977 2.963 1 95.19 42 LYS B C 1
ATOM 1475 O O . LYS B 1 42 ? -26.25 -8.492 2.213 1 95.19 42 LYS B O 1
ATOM 1480 N N . GLU B 1 43 ? -25.188 -8.477 4.164 1 96.31 43 GLU B N 1
ATOM 1481 C CA . GLU B 1 43 ? -25.984 -7.406 4.734 1 96.31 43 GLU B CA 1
ATOM 1482 C C . GLU B 1 43 ? -25.375 -6.039 4.43 1 96.31 43 GLU B C 1
ATOM 1484 O O . GLU B 1 43 ? -25.891 -5.012 4.883 1 96.31 43 GLU B O 1
ATOM 1489 N N . GLY B 1 44 ? -24.281 -5.984 3.744 1 97.19 44 GLY B N 1
ATOM 1490 C CA . GLY B 1 44 ? -23.641 -4.723 3.391 1 97.19 44 GLY B CA 1
ATOM 1491 C C . GLY B 1 44 ? -22.719 -4.191 4.473 1 97.19 44 GLY B C 1
ATOM 1492 O O . GLY B 1 44 ? -22.312 -3.031 4.426 1 97.19 44 GLY B O 1
ATOM 1493 N N . LYS B 1 45 ? -22.453 -5.074 5.43 1 98.31 45 LYS B N 1
ATOM 1494 C CA . LYS B 1 45 ? -21.531 -4.668 6.492 1 98.31 45 LYS B CA 1
ATOM 1495 C C . LYS B 1 45 ? -20.078 -4.855 6.066 1 98.31 45 LYS B C 1
ATOM 1497 O O . LYS B 1 45 ? -19.766 -5.805 5.352 1 98.31 45 LYS B O 1
ATOM 1502 N N . TYR B 1 46 ? -19.312 -3.988 6.52 1 98.56 46 TYR B N 1
ATOM 1503 C CA . TYR B 1 46 ? -17.875 -4.09 6.277 1 98.56 46 TYR B CA 1
ATOM 1504 C C . TYR B 1 46 ? -17.266 -5.223 7.094 1 98.56 46 TYR B C 1
ATOM 1506 O O . TYR B 1 46 ? -17.391 -5.254 8.32 1 98.56 46 TYR B O 1
ATOM 1514 N N . ILE B 1 47 ? -16.484 -6.113 6.43 1 97.38 47 ILE B N 1
ATOM 1515 C CA . ILE B 1 47 ? -15.953 -7.215 7.223 1 97.38 47 ILE B CA 1
ATOM 1516 C C . ILE B 1 47 ? -14.438 -7.285 7.047 1 97.38 47 ILE B C 1
ATOM 1518 O O . ILE B 1 47 ? -13.781 -8.164 7.605 1 97.38 47 ILE B O 1
ATOM 1522 N N . GLY B 1 48 ? -13.852 -6.441 6.215 1 97.88 48 GLY B N 1
ATOM 1523 C CA . GLY B 1 48 ? -12.414 -6.379 6.039 1 97.88 48 GLY B CA 1
ATOM 1524 C C . GLY B 1 48 ? -12 -5.805 4.699 1 97.88 48 GLY B C 1
ATOM 1525 O O . GLY B 1 48 ? -12.828 -5.258 3.969 1 97.88 48 GLY B O 1
ATOM 1526 N N . THR B 1 49 ? -10.773 -5.832 4.434 1 98.62 49 THR B N 1
ATOM 1527 C CA . THR B 1 49 ? -10.18 -5.387 3.18 1 98.62 49 THR B CA 1
ATOM 1528 C C . THR B 1 49 ? -9.18 -6.414 2.656 1 98.62 49 THR B C 1
ATOM 1530 O O . THR B 1 49 ? -8.336 -6.91 3.41 1 98.62 49 THR B O 1
ATOM 1533 N N . VAL B 1 50 ? -9.336 -6.812 1.438 1 98.69 50 VAL B N 1
ATOM 1534 C CA . VAL B 1 50 ? -8.352 -7.68 0.797 1 98.69 50 VAL B CA 1
ATOM 1535 C C . VAL B 1 50 ? -7.34 -6.836 0.029 1 98.69 50 VAL B C 1
ATOM 1537 O O . VAL B 1 50 ? -7.707 -5.855 -0.625 1 98.69 50 VAL B O 1
ATOM 1540 N N . THR B 1 51 ? -6.07 -7.184 0.087 1 98.25 51 THR B N 1
ATOM 1541 C CA . THR B 1 51 ? -5.004 -6.492 -0.623 1 98.25 51 THR B CA 1
ATOM 1542 C C . THR B 1 51 ? -4.332 -7.418 -1.633 1 98.25 51 THR B C 1
ATOM 1544 O O . THR B 1 51 ? -4.527 -8.633 -1.592 1 98.25 51 THR B O 1
ATOM 1547 N N . GLU B 1 52 ? -3.541 -6.816 -2.518 1 98.31 52 GLU B N 1
ATOM 1548 C CA . GLU B 1 52 ? -2.717 -7.594 -3.438 1 98.31 52 GLU B CA 1
ATOM 1549 C C . GLU B 1 52 ? -1.808 -8.555 -2.682 1 98.31 52 GLU B C 1
ATOM 1551 O O . GLU B 1 52 ? -1.607 -9.695 -3.111 1 98.31 52 GLU B O 1
ATOM 1556 N N . GLY B 1 53 ? -1.293 -8.047 -1.566 1 98.25 53 GLY B N 1
ATOM 1557 C CA . GLY B 1 53 ? -0.422 -8.898 -0.771 1 98.25 53 GLY B CA 1
ATOM 1558 C C . GLY B 1 53 ? -1.129 -10.125 -0.214 1 98.25 53 GLY B C 1
ATOM 1559 O O . GLY B 1 53 ? -0.55 -11.211 -0.155 1 98.25 53 GLY B O 1
ATOM 1560 N N . ASP B 1 54 ? -2.342 -9.984 0.217 1 98.5 54 ASP B N 1
ATOM 1561 C CA . ASP B 1 54 ? -3.105 -11.125 0.716 1 98.5 54 ASP B CA 1
ATOM 1562 C C . ASP B 1 54 ? -3.199 -12.227 -0.338 1 98.5 54 ASP B C 1
ATOM 1564 O O . ASP B 1 54 ? -2.986 -13.398 -0.035 1 98.5 54 ASP B O 1
ATOM 1568 N N . LEU B 1 55 ? -3.514 -11.781 -1.545 1 98.69 55 LEU B N 1
ATOM 1569 C CA . LEU B 1 55 ? -3.688 -12.742 -2.633 1 98.69 55 LEU B CA 1
ATOM 1570 C C . LEU B 1 55 ? -2.354 -13.359 -3.029 1 98.69 55 LEU B C 1
ATOM 1572 O O . LEU B 1 55 ? -2.264 -14.578 -3.227 1 98.69 55 LEU B O 1
ATOM 1576 N N . LEU B 1 56 ? -1.32 -12.57 -3.078 1 98.69 56 LEU B N 1
ATOM 1577 C CA . LEU B 1 56 ? 0.011 -13.039 -3.441 1 98.69 56 LEU B CA 1
ATOM 1578 C C . LEU B 1 56 ? 0.484 -14.125 -2.479 1 98.69 56 LEU B C 1
ATOM 1580 O O . LEU B 1 56 ? 0.858 -15.219 -2.906 1 98.69 56 LEU B O 1
ATOM 1584 N N . TRP B 1 57 ? 0.408 -13.859 -1.244 1 98.69 57 TRP B N 1
ATOM 1585 C CA . TRP B 1 57 ? 0.991 -14.766 -0.258 1 98.69 57 TRP B CA 1
ATOM 1586 C C . TRP B 1 57 ? 0.107 -15.992 -0.051 1 98.69 57 TRP B C 1
ATOM 1588 O O . TRP B 1 57 ? 0.606 -17.078 0.219 1 98.69 57 TRP B O 1
ATOM 1598 N N . TYR B 1 58 ? -1.195 -15.773 -0.13 1 98.69 58 TYR B N 1
ATOM 1599 C CA . TYR B 1 58 ? -2.096 -16.922 -0.066 1 98.69 58 TYR B CA 1
ATOM 1600 C C . TYR B 1 58 ? -1.768 -17.938 -1.157 1 98.69 58 TYR B C 1
ATOM 1602 O O . TYR B 1 58 ? -1.67 -19.141 -0.89 1 98.69 58 TYR B O 1
ATOM 1610 N N . MET B 1 59 ? -1.603 -17.453 -2.365 1 98.31 59 MET B N 1
ATOM 1611 C CA . MET B 1 59 ? -1.29 -18.328 -3.494 1 98.31 59 MET B CA 1
ATOM 1612 C C . MET B 1 59 ? 0.097 -18.938 -3.34 1 98.31 59 MET B C 1
ATOM 1614 O O . MET B 1 59 ? 0.282 -20.125 -3.586 1 98.31 59 MET B O 1
ATOM 1618 N N . LYS B 1 60 ? 1.054 -18.141 -2.938 1 98.38 60 LYS B N 1
ATOM 1619 C CA . LYS B 1 60 ? 2.404 -18.672 -2.748 1 98.38 60 LYS B CA 1
ATOM 1620 C C . LYS B 1 60 ? 2.42 -19.797 -1.715 1 98.38 60 LYS B C 1
ATOM 1622 O O . LYS B 1 60 ? 3.045 -20.828 -1.931 1 98.38 60 LYS B O 1
ATOM 1627 N N . ASN B 1 61 ? 1.697 -19.547 -0.652 1 97.88 61 ASN B N 1
ATOM 1628 C CA . ASN B 1 61 ? 1.748 -20.469 0.474 1 97.88 61 ASN B CA 1
ATOM 1629 C C . ASN B 1 61 ? 0.917 -21.734 0.208 1 97.88 61 ASN B C 1
ATOM 1631 O O . ASN B 1 61 ? 0.977 -22.688 0.973 1 97.88 61 ASN B O 1
ATOM 1635 N N . ALA B 1 62 ? 0.206 -21.766 -0.865 1 97.75 62 ALA B N 1
ATOM 1636 C CA . ALA B 1 62 ? -0.598 -22.922 -1.236 1 97.75 62 ALA B CA 1
ATOM 1637 C C . ALA B 1 62 ? 0.255 -23.984 -1.93 1 97.75 62 ALA B C 1
ATOM 1639 O O . ALA B 1 62 ? -0.233 -25.062 -2.248 1 97.75 62 ALA B O 1
ATOM 1640 N N . GLU B 1 63 ? 1.478 -23.688 -2.203 1 96.06 63 GLU B N 1
ATOM 1641 C CA . GLU B 1 63 ? 2.443 -24.641 -2.746 1 96.06 63 GLU B CA 1
ATOM 1642 C C . GLU B 1 63 ? 1.902 -25.328 -3.998 1 96.06 63 GLU B C 1
ATOM 1644 O O . GLU B 1 63 ? 1.939 -26.547 -4.109 1 96.06 63 GLU B O 1
ATOM 1649 N N . GLY B 1 64 ? 1.332 -24.578 -4.816 1 95.62 64 GLY B N 1
ATOM 1650 C CA . GLY B 1 64 ? 0.916 -25.062 -6.117 1 95.62 64 GLY B CA 1
ATOM 1651 C C . GLY B 1 64 ? -0.526 -25.531 -6.145 1 95.62 64 GLY B C 1
ATOM 1652 O O . GLY B 1 64 ? -1.072 -25.828 -7.215 1 95.62 64 GLY B O 1
ATOM 1653 N N . LYS B 1 65 ? -1.207 -25.656 -5.047 1 97.5 65 LYS B N 1
ATOM 1654 C CA . LYS B 1 65 ? -2.604 -26.062 -4.98 1 97.5 65 LYS B CA 1
ATOM 1655 C C . LYS B 1 65 ? -3.529 -24.984 -5.527 1 97.5 65 LYS B C 1
ATOM 1657 O O . LYS B 1 65 ? -4.594 -25.281 -6.07 1 97.5 65 LYS B O 1
ATOM 1662 N N . ILE B 1 66 ? -3.164 -23.797 -5.355 1 98 66 ILE B N 1
ATOM 1663 C CA . ILE B 1 66 ? -3.916 -22.641 -5.855 1 98 66 ILE B CA 1
ATOM 1664 C C . ILE B 1 66 ? -3.09 -21.906 -6.906 1 98 66 ILE B C 1
ATOM 1666 O O . ILE B 1 66 ? -1.982 -21.453 -6.625 1 98 66 ILE B O 1
ATOM 1670 N N . THR B 1 67 ? -3.602 -21.859 -8.078 1 97.62 67 THR B N 1
ATOM 1671 C CA . THR B 1 67 ? -2.973 -21.156 -9.188 1 97.62 67 THR B CA 1
ATOM 1672 C C . THR B 1 67 ? -3.922 -20.109 -9.781 1 97.62 67 THR B C 1
ATOM 1674 O O . THR B 1 67 ? -5.105 -20.078 -9.438 1 97.62 67 THR B O 1
ATOM 1677 N N . PHE B 1 68 ? -3.373 -19.266 -10.695 1 97.88 68 PHE B N 1
ATOM 1678 C CA . PHE B 1 68 ? -4.223 -18.281 -11.352 1 97.88 68 PHE B CA 1
ATOM 1679 C C . PHE B 1 68 ? -5.242 -18.953 -12.258 1 97.88 68 PHE B C 1
ATOM 1681 O O . PHE B 1 68 ? -6.359 -18.469 -12.422 1 97.88 68 PHE B O 1
ATOM 1688 N N . GLU B 1 69 ? -4.898 -20.094 -12.727 1 97.06 69 GLU B N 1
ATOM 1689 C CA . GLU B 1 69 ? -5.762 -20.828 -13.641 1 97.06 69 GLU B CA 1
ATOM 1690 C C . GLU B 1 69 ? -6.945 -21.453 -12.906 1 97.06 69 GLU B C 1
ATOM 1692 O O . GLU B 1 69 ? -8.031 -21.578 -13.477 1 97.06 69 GLU B O 1
ATOM 1697 N N . ASN B 1 70 ? -6.781 -21.812 -11.633 1 98 70 ASN B N 1
ATOM 1698 C CA . ASN B 1 70 ? -7.871 -22.469 -10.922 1 98 70 ASN B CA 1
ATOM 1699 C C . ASN B 1 70 ? -8.445 -21.578 -9.82 1 98 70 ASN B C 1
ATOM 1701 O O . ASN B 1 70 ? -9.141 -22.062 -8.93 1 98 70 ASN B O 1
ATOM 1705 N N . ALA B 1 71 ? -8.141 -20.312 -9.914 1 98.38 71 ALA B N 1
ATOM 1706 C CA . ALA B 1 71 ? -8.5 -19.328 -8.883 1 98.38 71 ALA B CA 1
ATOM 1707 C C . ALA B 1 71 ? -10.008 -19.234 -8.719 1 98.38 71 ALA B C 1
ATOM 1709 O O . ALA B 1 71 ? -10.508 -18.797 -7.676 1 98.38 71 ALA B O 1
ATOM 1710 N N . SER B 1 72 ? -10.812 -19.625 -9.711 1 98.56 72 SER B N 1
ATOM 1711 C CA . SER B 1 72 ? -12.266 -19.562 -9.656 1 98.56 72 SER B CA 1
ATOM 1712 C C . SER B 1 72 ? -12.828 -20.594 -8.68 1 98.56 72 SER B C 1
ATOM 1714 O O . SER B 1 72 ? -14 -20.531 -8.305 1 98.56 72 SER B O 1
ATOM 1716 N N . LYS B 1 73 ? -12.008 -21.5 -8.234 1 98.44 73 LYS B N 1
ATOM 1717 C CA . LYS B 1 73 ? -12.461 -22.594 -7.379 1 98.44 73 LYS B CA 1
ATOM 1718 C C . LYS B 1 73 ? -12.336 -22.234 -5.902 1 98.44 73 LYS B C 1
ATOM 1720 O O . LYS B 1 73 ? -12.766 -22.984 -5.031 1 98.44 73 LYS B O 1
ATOM 1725 N N . PHE B 1 74 ? -11.727 -21.141 -5.586 1 98.56 74 PHE B N 1
ATOM 1726 C CA . PHE B 1 74 ? -11.445 -20.75 -4.207 1 98.56 74 PHE B CA 1
ATOM 1727 C C . PHE B 1 74 ? -12.133 -19.438 -3.855 1 98.56 74 PHE B C 1
ATOM 1729 O O . PHE B 1 74 ? -12.227 -18.531 -4.691 1 98.56 74 PHE B O 1
ATOM 1736 N N . LEU B 1 75 ? -12.5 -19.344 -2.623 1 98.31 75 LEU B N 1
ATOM 1737 C CA . LEU B 1 75 ? -13.312 -18.203 -2.184 1 98.31 75 LEU B CA 1
ATOM 1738 C C . LEU B 1 75 ? -12.484 -17.25 -1.327 1 98.31 75 LEU B C 1
ATOM 1740 O O . LEU B 1 75 ? -11.57 -17.672 -0.619 1 98.31 75 LEU B O 1
ATOM 1744 N N . LEU B 1 76 ? -12.891 -16.016 -1.354 1 98.19 76 LEU B N 1
ATOM 1745 C CA . LEU B 1 76 ? -12.203 -14.961 -0.619 1 98.19 76 LEU B CA 1
ATOM 1746 C C . LEU B 1 76 ? -12.297 -15.195 0.885 1 98.19 76 LEU B C 1
ATOM 1748 O O . LEU B 1 76 ? -11.375 -14.859 1.631 1 98.19 76 LEU B O 1
ATOM 1752 N N . LYS B 1 77 ? -13.398 -15.766 1.339 1 97.38 77 LYS B N 1
ATOM 1753 C CA . LYS B 1 77 ? -13.602 -15.977 2.768 1 97.38 7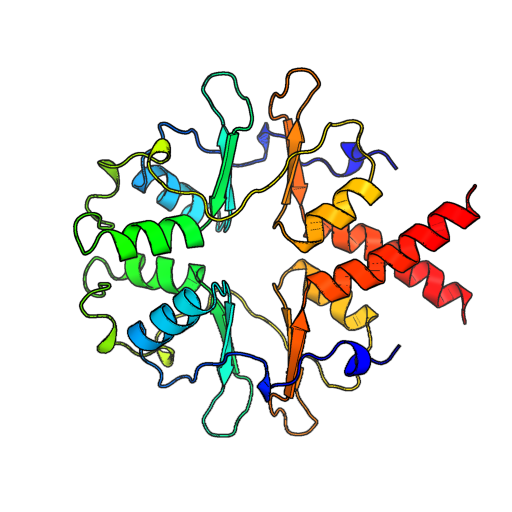7 LYS B CA 1
ATOM 1754 C C . LYS B 1 77 ? -12.5 -16.859 3.35 1 97.38 77 LYS B C 1
ATOM 1756 O O . LYS B 1 77 ? -12.281 -16.875 4.562 1 97.38 77 LYS B O 1
ATOM 1761 N N . ASP B 1 78 ? -11.781 -17.641 2.473 1 97.12 78 ASP B N 1
ATOM 1762 C CA . ASP B 1 78 ? -10.75 -18.578 2.934 1 97.12 78 ASP B CA 1
ATOM 1763 C C . ASP B 1 78 ? -9.383 -17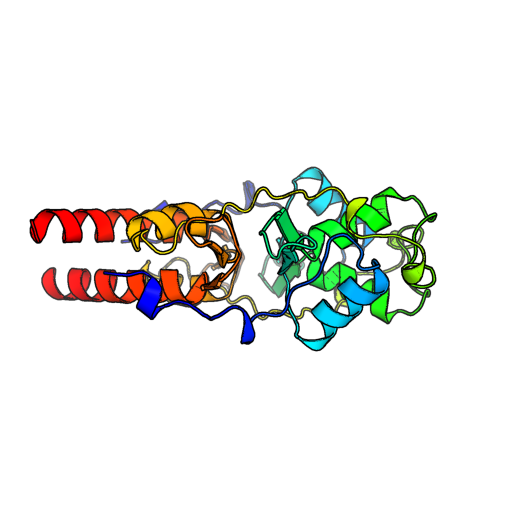.891 2.959 1 97.12 78 ASP B C 1
ATOM 1765 O O . ASP B 1 78 ? -8.398 -18.484 3.418 1 97.12 78 ASP B O 1
ATOM 1769 N N . VAL B 1 79 ? -9.266 -16.719 2.51 1 98.12 79 VAL B N 1
ATOM 1770 C CA . VAL B 1 79 ? -8 -16 2.42 1 98.12 79 VAL B CA 1
ATOM 1771 C C . VAL B 1 79 ? -7.707 -15.305 3.746 1 98.12 79 VAL B C 1
ATOM 1773 O O . VAL B 1 79 ? -8.484 -14.461 4.199 1 98.12 79 VAL B O 1
ATOM 1776 N N . PRO B 1 80 ? -6.594 -15.648 4.379 1 97.81 80 PRO B N 1
ATOM 1777 C CA . PRO B 1 80 ? -6.203 -14.867 5.555 1 97.81 80 PRO B CA 1
ATOM 1778 C C . PRO B 1 80 ? -5.867 -13.422 5.211 1 97.81 80 PRO B C 1
ATOM 1780 O O . PRO B 1 80 ? -5.082 -13.164 4.293 1 97.81 80 PRO B O 1
ATOM 1783 N N . LEU B 1 81 ? -6.453 -12.562 5.875 1 97.5 81 LEU B N 1
ATOM 1784 C CA . LEU B 1 81 ? -6.172 -11.141 5.699 1 97.5 81 LEU B CA 1
ATOM 1785 C C . LEU B 1 81 ? -5.059 -10.688 6.637 1 97.5 81 LEU B C 1
ATOM 1787 O O . LEU B 1 81 ? -5.203 -10.758 7.859 1 97.5 81 LEU B O 1
ATOM 1791 N N . ARG B 1 82 ? -4.012 -10.195 6.086 1 94.31 82 ARG B N 1
ATOM 1792 C CA . ARG B 1 82 ? -2.809 -9.891 6.855 1 94.31 82 ARG B CA 1
ATOM 1793 C C . ARG B 1 82 ? -2.955 -8.57 7.602 1 94.31 82 ARG B C 1
ATOM 1795 O O . ARG B 1 82 ? -2.354 -8.383 8.656 1 94.31 82 ARG B O 1
ATOM 1802 N N . LEU B 1 83 ? -3.727 -7.652 7.043 1 92.69 83 LEU B N 1
ATOM 1803 C CA . LEU B 1 83 ? -3.898 -6.34 7.66 1 92.69 83 LEU B CA 1
ATOM 1804 C C . LEU B 1 83 ? -5.258 -6.23 8.336 1 92.69 83 LEU B C 1
ATOM 1806 O O . LEU B 1 83 ? -6.254 -6.762 7.832 1 92.69 83 LEU B O 1
ATOM 1810 N N . ASP B 1 84 ? -5.234 -5.609 9.461 1 94.69 84 ASP B N 1
ATOM 1811 C CA . ASP B 1 84 ? -6.477 -5.277 10.148 1 94.69 84 ASP B CA 1
ATOM 1812 C C . ASP B 1 84 ? -6.895 -3.838 9.875 1 94.69 84 ASP B C 1
ATOM 1814 O O . ASP B 1 84 ? -6.68 -2.951 10.703 1 94.69 84 ASP B O 1
ATOM 1818 N N . ILE B 1 85 ? -7.535 -3.625 8.766 1 97.75 85 ILE B N 1
ATOM 1819 C CA . ILE B 1 85 ? -7.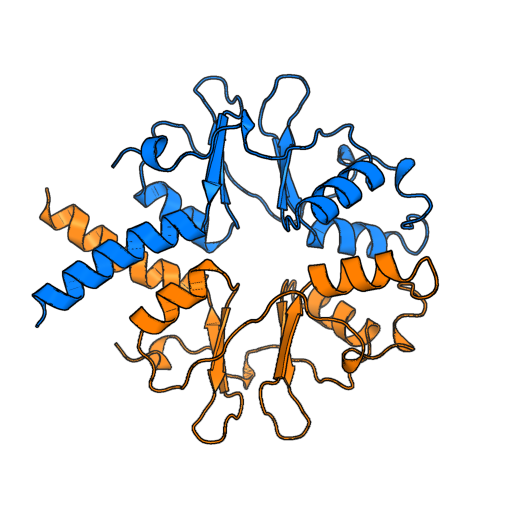984 -2.293 8.375 1 97.75 85 ILE B CA 1
ATOM 1820 C C . ILE B 1 85 ? -9.266 -1.941 9.117 1 97.75 85 ILE B C 1
ATOM 1822 O O . ILE B 1 85 ? -10.297 -2.6 8.945 1 97.75 85 ILE B O 1
ATOM 1826 N N . LYS B 1 86 ? -9.211 -0.902 9.938 1 98 86 LYS B N 1
ATOM 1827 C CA . LYS B 1 86 ? -10.312 -0.54 10.82 1 98 86 LYS B CA 1
ATOM 1828 C C . LYS B 1 86 ? -11.203 0.522 10.18 1 98 86 LYS B C 1
ATOM 1830 O O . LYS B 1 86 ? -10.703 1.472 9.57 1 98 86 LYS B O 1
ATOM 1835 N N . PRO B 1 87 ? -12.492 0.316 10.344 1 98.5 87 PRO B N 1
ATOM 1836 C CA . PRO B 1 87 ? -13.414 1.369 9.906 1 98.5 87 PRO B CA 1
ATOM 1837 C C . PRO B 1 87 ? -13.609 2.453 10.961 1 98.5 87 PRO B C 1
ATOM 1839 O O . PRO B 1 87 ? -13.172 2.299 12.102 1 98.5 87 PRO B O 1
ATOM 1842 N N . VAL B 1 88 ? -14.234 3.547 10.523 1 98.25 88 VAL B N 1
ATOM 1843 C CA . VAL B 1 88 ? -14.711 4.566 11.453 1 98.25 88 VAL B CA 1
ATOM 1844 C C . VAL B 1 88 ? -16.188 4.852 11.188 1 98.25 88 VAL B C 1
ATOM 1846 O O . VAL B 1 88 ? -16.719 4.516 10.125 1 98.25 88 VAL B O 1
ATOM 1849 N N . SER B 1 89 ? -16.766 5.461 12.164 1 97.38 89 SER B N 1
ATOM 1850 C CA . SER B 1 89 ? -18.141 5.945 11.969 1 97.38 89 SER B CA 1
ATOM 1851 C C . SER B 1 89 ? -18.156 7.215 11.125 1 97.38 89 SER B C 1
ATOM 1853 O O . SER B 1 89 ? -17.203 7.984 11.125 1 97.38 89 SER B O 1
ATOM 1855 N N . ILE B 1 90 ? -19.312 7.449 10.539 1 95.88 90 ILE B N 1
ATOM 1856 C CA . ILE B 1 90 ? -19.484 8.641 9.711 1 95.88 90 ILE B CA 1
ATOM 1857 C C . ILE B 1 9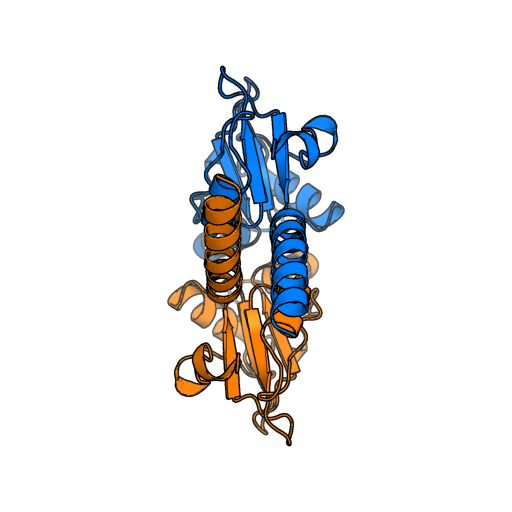0 ? -19.359 9.891 10.578 1 95.88 90 ILE B C 1
ATOM 1859 O O . ILE B 1 90 ? -19.141 10.992 10.062 1 95.88 90 ILE B O 1
ATOM 1863 N N . ASP B 1 91 ? -19.391 9.781 11.906 1 94.62 91 ASP B N 1
ATOM 1864 C CA . ASP B 1 91 ? -19.328 10.922 12.82 1 94.62 91 ASP B CA 1
ATOM 1865 C C . ASP B 1 91 ? -17.906 11.188 13.281 1 94.62 91 ASP B C 1
ATOM 1867 O O . ASP B 1 91 ? -17.656 12.117 14.055 1 94.62 91 ASP B O 1
ATOM 1871 N N . ALA B 1 92 ? -17 10.445 12.789 1 95.25 92 ALA B N 1
ATOM 1872 C CA . ALA B 1 92 ? -15.602 10.648 13.148 1 95.25 92 ALA B CA 1
ATOM 1873 C C . ALA B 1 92 ? -15.086 11.977 12.602 1 95.25 92 ALA B C 1
ATOM 1875 O O . ALA B 1 92 ? -15.734 12.609 11.773 1 95.25 92 ALA B O 1
ATOM 1876 N N . ASN B 1 93 ? -13.969 12.383 13.156 1 92.31 93 ASN B N 1
ATOM 1877 C CA . ASN B 1 93 ? -13.312 13.586 12.641 1 92.31 93 ASN B CA 1
ATOM 1878 C C . ASN B 1 93 ? -11.992 13.258 11.953 1 92.31 93 ASN B C 1
ATOM 1880 O O . ASN B 1 93 ? -11.523 12.125 12.023 1 92.31 93 ASN B O 1
ATOM 1884 N N . MET B 1 94 ? -11.43 14.227 11.32 1 92.56 94 MET B N 1
ATOM 1885 C CA . MET B 1 94 ? -10.234 14.016 10.516 1 92.56 94 MET B CA 1
ATOM 1886 C C . MET B 1 94 ? -9.062 13.578 11.391 1 92.56 94 MET B C 1
ATOM 1888 O O . MET B 1 94 ? -8.219 12.789 10.953 1 92.56 94 MET B O 1
ATOM 1892 N N . GLU B 1 95 ? -9.008 14.008 12.555 1 91.81 95 GLU B N 1
ATOM 1893 C CA . GLU B 1 95 ? -7.93 13.617 13.461 1 91.81 95 GLU B CA 1
ATOM 1894 C C . GLU B 1 95 ? -7.945 12.117 13.727 1 91.81 95 GLU B C 1
ATOM 1896 O O . GLU B 1 95 ? -6.891 11.484 13.828 1 91.81 95 GLU B O 1
ATOM 1901 N N . ASP B 1 96 ? -9.141 11.641 13.82 1 92.69 96 ASP B N 1
ATOM 1902 C CA . ASP B 1 96 ? -9.305 10.195 14 1 92.69 96 ASP B CA 1
ATOM 1903 C C . ASP B 1 96 ? -8.75 9.43 12.805 1 92.69 96 ASP B C 1
ATOM 1905 O O . ASP B 1 96 ? -8.164 8.359 12.961 1 92.69 96 ASP B O 1
ATOM 1909 N N . LEU B 1 97 ? -8.883 9.992 11.68 1 97.31 97 LEU B N 1
ATOM 1910 C CA . LEU B 1 97 ? -8.5 9.312 10.445 1 97.31 97 LEU B CA 1
ATOM 1911 C C . LEU B 1 97 ? -6.984 9.359 10.25 1 97.31 97 LEU B C 1
ATOM 1913 O O . LEU B 1 97 ? -6.395 8.43 9.695 1 97.31 97 LEU B O 1
ATOM 1917 N N . ILE B 1 98 ? -6.367 10.43 10.719 1 96.81 98 ILE B N 1
ATOM 1918 C CA . ILE B 1 98 ? -4.938 10.609 10.516 1 96.81 98 ILE B CA 1
ATOM 1919 C C . ILE B 1 98 ? -4.168 9.461 11.164 1 96.81 98 ILE B C 1
ATOM 1921 O O . ILE B 1 98 ? -3.238 8.914 10.57 1 96.81 98 ILE B O 1
ATOM 1925 N N . ASN B 1 99 ? -4.602 9.094 12.32 1 94.88 99 ASN B N 1
ATOM 1926 C CA . ASN B 1 99 ? -3.953 7.988 13.016 1 94.88 99 ASN B CA 1
ATOM 1927 C C . ASN B 1 99 ? -4.086 6.676 12.242 1 94.88 99 ASN B C 1
ATOM 1929 O O . ASN B 1 99 ? -3.125 5.914 12.141 1 94.88 99 ASN B O 1
ATOM 1933 N N . LEU B 1 100 ? -5.203 6.426 11.711 1 97.19 100 LEU B N 1
ATOM 1934 C CA . LEU B 1 100 ? -5.453 5.207 10.945 1 97.19 100 LEU B CA 1
ATOM 1935 C C . LEU B 1 100 ? -4.695 5.227 9.625 1 97.19 100 LEU B C 1
ATOM 1937 O O . LEU B 1 100 ? -4.23 4.184 9.156 1 97.19 100 LEU B O 1
ATOM 1941 N N . ALA B 1 101 ? -4.508 6.363 9.039 1 97.31 101 ALA B N 1
ATOM 1942 C CA . ALA B 1 101 ? -3.875 6.508 7.73 1 97.31 101 ALA B CA 1
ATOM 1943 C C . ALA B 1 101 ? -2.393 6.152 7.797 1 97.31 101 ALA B C 1
ATOM 1945 O O . ALA B 1 101 ? -1.754 5.938 6.762 1 97.31 101 ALA B O 1
ATOM 1946 N N . LYS B 1 102 ? -1.846 6.031 8.977 1 95.25 102 LYS B N 1
ATOM 1947 C CA . LYS B 1 102 ? -0.446 5.652 9.141 1 95.25 102 LYS B CA 1
ATOM 1948 C C . LYS B 1 102 ? -0.212 4.207 8.703 1 95.25 102 LYS B C 1
ATOM 1950 O O . LYS B 1 102 ? 0.882 3.859 8.258 1 95.25 102 LYS B O 1
ATOM 1955 N N . VAL B 1 103 ? -1.31 3.412 8.742 1 93.94 103 VAL B N 1
ATOM 1956 C CA . VAL B 1 103 ? -1.029 1.99 8.578 1 93.94 103 VAL B CA 1
ATOM 1957 C C . VAL B 1 103 ? -2.016 1.382 7.582 1 93.94 103 VAL B C 1
ATOM 1959 O O . VAL B 1 103 ? -1.973 0.179 7.316 1 93.94 103 VAL B O 1
ATOM 1962 N N . GLN B 1 104 ? -2.928 2.125 7.098 1 96.38 104 GLN B N 1
ATOM 1963 C CA . GLN B 1 104 ? -3.881 1.568 6.145 1 96.38 104 GLN B CA 1
ATOM 1964 C C . GLN B 1 104 ? -4.047 2.484 4.934 1 96.38 104 GLN B C 1
ATOM 1966 O O . GLN B 1 104 ? -3.926 3.707 5.055 1 96.38 104 GLN B O 1
ATOM 1971 N N . ASN B 1 105 ? -4.387 1.909 3.719 1 94.75 105 ASN B N 1
ATOM 1972 C CA . ASN B 1 105 ? -4.434 2.596 2.432 1 94.75 105 ASN B CA 1
ATOM 1973 C C . ASN B 1 105 ? -5.637 3.529 2.34 1 94.75 105 ASN B C 1
ATOM 1975 O O . ASN B 1 105 ? -5.621 4.5 1.579 1 94.75 105 ASN B O 1
ATOM 1979 N N . PHE B 1 106 ? -6.684 3.203 2.957 1 98.25 106 PHE B N 1
ATOM 1980 C CA . PHE B 1 106 ? -7.902 3.996 3.1 1 98.25 106 PHE B CA 1
ATOM 1981 C C . PHE B 1 106 ? -8.594 3.693 4.422 1 98.25 106 PHE B C 1
ATOM 1983 O O . PHE B 1 106 ? -8.203 2.768 5.137 1 98.25 106 PHE B O 1
ATOM 1990 N N . VAL B 1 107 ? -9.562 4.535 4.695 1 98.75 107 VAL B N 1
ATOM 1991 C CA . VAL B 1 107 ? -10.344 4.309 5.906 1 98.75 107 VAL B CA 1
ATOM 1992 C C . VAL B 1 107 ? -11.797 4.012 5.543 1 98.75 107 VAL B C 1
ATOM 1994 O O . VAL B 1 107 ? -12.508 4.891 5.059 1 98.75 107 VAL B O 1
ATOM 1997 N N . PRO B 1 108 ? -12.227 2.783 5.77 1 98.88 108 PRO B N 1
ATOM 1998 C CA . PRO B 1 108 ? -13.656 2.5 5.57 1 98.88 108 PRO B CA 1
ATOM 1999 C C . PRO B 1 108 ? -14.547 3.277 6.531 1 98.88 108 PRO B C 1
ATOM 2001 O O . PRO B 1 108 ? -14.164 3.516 7.68 1 98.88 108 PRO B O 1
ATOM 2004 N N . VAL B 1 109 ? -15.68 3.652 6.012 1 98.81 109 VAL B N 1
ATOM 2005 C CA . VAL B 1 109 ? -16.656 4.395 6.812 1 98.81 109 VAL B CA 1
ATOM 2006 C C . VAL B 1 109 ? -17.953 3.605 6.906 1 98.81 109 VAL B C 1
ATOM 2008 O O . VAL B 1 109 ? -18.438 3.068 5.902 1 98.81 109 VAL B O 1
ATOM 2011 N N . VAL B 1 110 ? -18.484 3.521 8.102 1 98.62 110 VAL B N 1
ATOM 2012 C CA . VAL B 1 110 ? -19.719 2.756 8.32 1 98.62 110 VAL B CA 1
ATOM 2013 C C . VAL B 1 110 ? -20.75 3.633 9.008 1 98.62 110 VAL B C 1
ATOM 2015 O O . VAL B 1 110 ? -20.422 4.664 9.594 1 98.62 110 VAL B O 1
ATOM 2018 N N . ASP B 1 111 ? -22 3.299 8.867 1 97.88 111 ASP B N 1
ATOM 2019 C CA . ASP B 1 111 ? -23.062 4.008 9.555 1 97.88 111 ASP B CA 1
ATOM 2020 C C . ASP B 1 111 ? -23.328 3.396 10.93 1 97.88 111 ASP B C 1
ATOM 2022 O O . ASP B 1 111 ? -22.531 2.604 11.43 1 97.88 111 ASP B O 1
ATOM 2026 N N . ASP B 1 112 ? -24.406 3.793 11.578 1 96.56 112 ASP B N 1
ATOM 2027 C CA . ASP B 1 112 ? -24.719 3.4 12.945 1 96.56 112 ASP B CA 1
ATOM 2028 C C . ASP B 1 112 ? -25.094 1.918 13.023 1 96.56 112 ASP B C 1
ATOM 2030 O O . ASP B 1 112 ? -25.078 1.326 14.102 1 96.56 112 ASP B O 1
ATOM 2034 N N . MET B 1 113 ? -25.422 1.346 11.859 1 96.75 113 MET B N 1
ATOM 2035 C CA . MET B 1 113 ? -25.766 -0.072 11.805 1 96.75 113 MET B CA 1
ATOM 2036 C C . MET B 1 113 ? -24.594 -0.898 11.281 1 96.75 113 MET B C 1
ATOM 2038 O O . MET B 1 113 ? -24.781 -2.041 10.859 1 96.75 113 MET B O 1
ATOM 2042 N N . GLU B 1 114 ? -23.453 -0.285 11.148 1 97.06 114 GLU B N 1
ATOM 2043 C CA . GLU B 1 114 ? -22.203 -0.91 10.734 1 97.06 114 GLU B CA 1
ATOM 2044 C C . GLU B 1 114 ? -22.219 -1.245 9.25 1 97.06 114 GLU B C 1
ATOM 2046 O O . GLU B 1 114 ? -21.438 -2.078 8.781 1 97.06 114 GLU B O 1
ATOM 2051 N N . ARG B 1 115 ? -23.156 -0.606 8.617 1 98.38 115 ARG B N 1
ATOM 2052 C CA . ARG B 1 115 ? -23.172 -0.776 7.164 1 98.38 115 ARG B CA 1
ATOM 2053 C C . ARG B 1 115 ? -22.125 0.111 6.5 1 98.38 115 ARG B C 1
ATOM 2055 O O . ARG B 1 115 ? -21.938 1.265 6.891 1 98.38 115 ARG B O 1
ATOM 2062 N N . PHE B 1 116 ? -21.5 -0.489 5.5 1 98.88 116 PHE B N 1
ATOM 2063 C CA . PHE B 1 116 ? -20.469 0.212 4.738 1 98.88 116 PHE B CA 1
ATOM 2064 C C . PHE B 1 116 ? -21.078 1.337 3.912 1 98.88 116 PHE B C 1
ATOM 2066 O O . PHE B 1 116 ? -22.016 1.109 3.139 1 98.88 116 PHE B O 1
ATOM 2073 N N . ILE B 1 117 ? -20.5 2.539 4.031 1 98.62 117 ILE B N 1
ATOM 2074 C CA . ILE B 1 117 ? -21.125 3.621 3.277 1 98.62 117 ILE B CA 1
ATOM 2075 C C . ILE B 1 117 ? -20.094 4.262 2.35 1 98.62 117 ILE B C 1
ATOM 2077 O O . ILE B 1 117 ? -20.438 5.117 1.528 1 98.62 117 ILE B O 1
ATOM 2081 N N . GLY B 1 118 ? -18.812 3.92 2.473 1 98.81 118 GLY B N 1
ATOM 2082 C CA . GLY B 1 118 ? -17.766 4.445 1.598 1 98.81 118 GLY B CA 1
ATOM 2083 C C . GLY B 1 118 ? -16.391 4.434 2.23 1 98.81 118 GLY B C 1
ATOM 2084 O O . GLY B 1 118 ? -16.156 3.711 3.203 1 98.81 118 GLY B O 1
ATOM 2085 N N . ILE B 1 119 ? -15.484 5.215 1.663 1 98.88 119 ILE B N 1
ATOM 2086 C CA . ILE B 1 119 ? -14.125 5.289 2.203 1 98.88 119 ILE B CA 1
ATOM 2087 C C . ILE B 1 119 ? -13.648 6.738 2.188 1 98.88 119 ILE B C 1
ATOM 2089 O O . ILE B 1 119 ? -14.203 7.574 1.476 1 98.88 119 ILE B O 1
ATOM 2093 N N . VAL B 1 120 ? -12.695 6.988 3.002 1 98.62 120 VAL B N 1
ATOM 2094 C CA . VAL B 1 120 ? -11.828 8.148 2.844 1 98.62 120 VAL B CA 1
ATOM 2095 C C . VAL B 1 120 ? -10.43 7.695 2.432 1 98.62 120 VAL B C 1
ATOM 2097 O O . VAL B 1 120 ? -9.812 6.867 3.107 1 98.62 120 VAL B O 1
ATOM 2100 N N . ARG B 1 121 ? -9.938 8.203 1.328 1 97.81 121 ARG B N 1
ATOM 2101 C CA . ARG B 1 121 ? -8.641 7.797 0.793 1 97.81 121 ARG B CA 1
ATOM 2102 C C . ARG B 1 121 ? -7.5 8.406 1.597 1 97.81 121 ARG B C 1
ATOM 2104 O O . ARG B 1 121 ? -7.594 9.547 2.051 1 97.81 121 ARG B O 1
ATOM 2111 N N . ARG B 1 122 ? -6.461 7.656 1.682 1 97.62 122 ARG B N 1
ATOM 2112 C CA . ARG B 1 122 ? -5.281 8.148 2.387 1 97.62 122 ARG B CA 1
ATOM 2113 C C . ARG B 1 122 ? -4.75 9.43 1.747 1 97.62 122 ARG B C 1
ATOM 2115 O O . ARG B 1 122 ? -4.309 10.336 2.447 1 97.62 122 ARG B O 1
ATOM 2122 N N . SER B 1 123 ? -4.816 9.508 0.422 1 96.94 123 SER B N 1
ATOM 2123 C CA . SER B 1 123 ? -4.324 10.695 -0.271 1 96.94 123 SER B CA 1
ATOM 2124 C C . SER B 1 123 ? -5.094 11.945 0.155 1 96.94 123 SER B C 1
ATOM 2126 O O . SER B 1 123 ? -4.512 13.023 0.289 1 96.94 123 SER B O 1
ATOM 2128 N N . GLN B 1 124 ? -6.379 11.852 0.451 1 96.62 124 GLN B N 1
ATOM 2129 C CA . GLN B 1 124 ? -7.191 12.977 0.889 1 96.62 124 GLN B CA 1
ATOM 2130 C C . GLN B 1 124 ? -6.848 13.383 2.318 1 96.62 124 GLN B C 1
ATOM 2132 O O . GLN B 1 124 ? -6.844 14.57 2.65 1 96.62 124 GLN B O 1
ATOM 2137 N N . ILE B 1 125 ? -6.617 12.398 3.084 1 97.56 125 ILE B N 1
ATOM 2138 C CA . ILE B 1 125 ? -6.227 12.664 4.465 1 97.56 125 ILE B CA 1
ATOM 2139 C C . ILE B 1 125 ? -4.895 13.406 4.492 1 97.56 125 ILE B C 1
ATOM 2141 O O . ILE B 1 125 ? -4.746 14.406 5.199 1 97.56 125 ILE B O 1
ATOM 2145 N N . ILE B 1 126 ? -3.975 12.953 3.707 1 97.62 126 ILE B N 1
ATOM 2146 C CA . ILE B 1 126 ? -2.66 13.578 3.645 1 97.62 126 ILE B CA 1
ATOM 2147 C C . ILE B 1 126 ? -2.783 14.977 3.035 1 97.62 126 ILE B C 1
ATOM 2149 O O . ILE B 1 126 ? -2.107 15.914 3.467 1 97.62 126 ILE B O 1
ATOM 2153 N N . GLU B 1 127 ? -3.631 15.117 2.057 1 96.38 127 GLU B N 1
ATOM 2154 C CA . GLU B 1 127 ? -3.885 16.438 1.476 1 96.38 127 GLU B CA 1
ATOM 2155 C C . GLU B 1 127 ? -4.422 17.406 2.521 1 96.38 127 GLU B C 1
ATOM 2157 O O . GLU B 1 127 ? -4.008 18.562 2.568 1 96.38 127 GLU B O 1
ATOM 2162 N N . TYR B 1 128 ? -5.355 16.969 3.316 1 95.56 128 TYR B N 1
ATOM 2163 C CA . TYR B 1 128 ? -5.855 17.781 4.43 1 95.56 128 TYR B CA 1
ATOM 2164 C C . TYR B 1 128 ? -4.715 18.234 5.332 1 95.56 128 TYR B C 1
ATOM 2166 O O . TYR B 1 128 ? -4.621 19.406 5.684 1 95.56 128 TYR B O 1
ATOM 2174 N N . CYS B 1 129 ? -3.822 17.312 5.688 1 96.12 129 CYS B N 1
ATOM 2175 C CA . CYS B 1 129 ? -2.672 17.625 6.527 1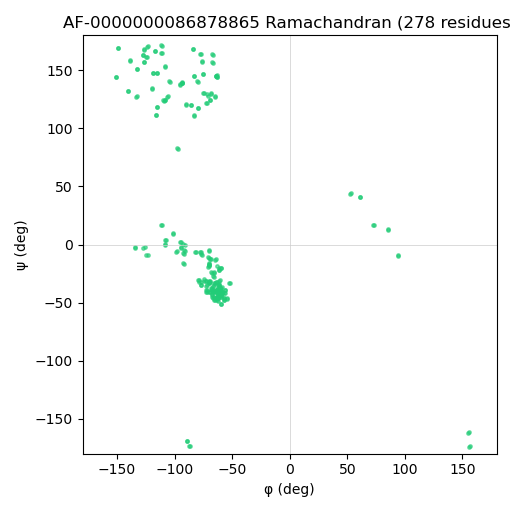 96.12 129 CYS B CA 1
ATOM 2176 C C . CYS B 1 129 ? -1.774 18.656 5.855 1 96.12 129 CYS B C 1
ATOM 2178 O O . CYS B 1 129 ? -1.288 19.578 6.508 1 96.12 129 CYS B O 1
ATOM 2180 N N . GLU B 1 130 ? -1.579 18.438 4.578 1 95.56 130 GLU B N 1
ATOM 2181 C CA . GLU B 1 130 ? -0.71 19.328 3.82 1 95.56 130 GLU B CA 1
ATOM 2182 C C . GLU B 1 130 ? -1.191 20.766 3.91 1 95.56 130 GLU B C 1
ATOM 2184 O O . GLU B 1 130 ? -0.384 21.688 4.055 1 95.56 130 GLU B O 1
ATOM 2189 N N . GLY B 1 131 ? -2.492 20.969 3.812 1 94.38 131 GLY B N 1
ATOM 2190 C CA . GLY B 1 131 ? -3.055 22.297 3.928 1 94.38 131 GLY B CA 1
ATOM 2191 C C . GLY B 1 131 ? -2.762 22.953 5.262 1 94.38 131 GLY B C 1
ATOM 2192 O O . GLY B 1 131 ? -2.447 24.141 5.316 1 94.38 131 GLY B O 1
ATOM 2193 N N . ILE B 1 132 ? -2.83 22.25 6.297 1 93 132 ILE B N 1
ATOM 2194 C CA . ILE B 1 132 ? -2.605 22.766 7.641 1 93 132 ILE B CA 1
ATOM 2195 C C . ILE B 1 132 ? -1.118 23.047 7.84 1 93 132 ILE B C 1
ATOM 2197 O O . ILE B 1 132 ? -0.75 24.078 8.422 1 93 132 ILE B O 1
ATOM 2201 N N . VAL B 1 133 ? -0.302 22.156 7.344 1 93.25 133 VAL B N 1
ATOM 2202 C CA . VAL B 1 133 ? 1.143 22.328 7.469 1 93.25 133 VAL B CA 1
ATOM 2203 C C . VAL B 1 133 ? 1.579 23.594 6.73 1 93.25 133 VAL B C 1
ATOM 2205 O O . VAL B 1 133 ? 2.396 24.359 7.242 1 93.25 133 VAL B O 1
ATOM 2208 N N . SER B 1 134 ? 1.081 23.734 5.543 1 91.62 134 SER B N 1
ATOM 2209 C CA . SER B 1 134 ? 1.424 24.906 4.754 1 91.62 134 SER B CA 1
ATOM 2210 C C . SER B 1 134 ? 1.032 26.188 5.477 1 91.62 134 SER B C 1
ATOM 2212 O O . SER B 1 134 ? 1.778 27.172 5.457 1 91.62 134 SER B O 1
ATOM 2214 N N . LYS B 1 135 ? -0.08 26.203 6.074 1 90.31 135 LYS B N 1
ATOM 2215 C CA . LYS B 1 135 ? -0.549 27.375 6.82 1 90.31 135 LYS B CA 1
ATOM 2216 C C . LYS B 1 135 ? 0.356 27.656 8.016 1 90.31 135 LYS B C 1
ATOM 2218 O O . LYS B 1 135 ? 0.661 28.828 8.297 1 90.31 135 LYS B O 1
ATOM 2223 N N . GLU B 1 136 ? 0.756 26.625 8.656 1 87.94 136 GLU B N 1
ATOM 2224 C CA . GLU B 1 136 ? 1.629 26.797 9.812 1 87.94 136 GLU B CA 1
ATOM 2225 C C . GLU B 1 136 ? 3.006 27.297 9.398 1 87.94 136 GLU B C 1
ATOM 2227 O O . GLU B 1 136 ? 3.611 28.109 10.102 1 87.94 136 GLU B O 1
ATOM 2232 N N . SER B 1 137 ? 3.469 26.797 8.281 1 84.12 137 SER B N 1
ATOM 2233 C CA . SER B 1 137 ? 4.766 27.234 7.785 1 84.12 137 SER B CA 1
ATOM 2234 C C . SER B 1 137 ? 4.734 28.703 7.371 1 84.12 137 SER B C 1
ATOM 2236 O O . SER B 1 137 ? 5.734 29.422 7.504 1 84.12 137 SER B O 1
ATOM 2238 N N . MET B 1 138 ? 3.707 29.188 6.852 1 83.56 138 MET B N 1
ATOM 2239 C CA . MET B 1 138 ? 3.551 30.578 6.426 1 83.56 138 MET B CA 1
ATOM 2240 C C . MET B 1 138 ? 3.506 31.516 7.629 1 83.56 138 MET B C 1
ATOM 2242 O O . MET B 1 138 ? 3.996 32.625 7.562 1 83.56 138 MET B O 1
ATOM 2246 N N . LYS B 1 139 ? 2.975 31.047 8.734 1 83.62 139 LYS B N 1
ATOM 2247 C CA . LYS B 1 139 ? 2.91 31.844 9.953 1 83.62 139 LYS B CA 1
ATOM 2248 C C . LYS B 1 139 ? 4.293 32 10.586 1 83.62 139 LYS B C 1
ATOM 2250 O O . LYS B 1 139 ? 4.562 33 11.258 1 83.62 139 LYS B O 1
ATOM 2255 N N . ALA B 1 140 ? 5.035 31.016 10.469 1 76.62 140 ALA B N 1
ATOM 2256 C CA . ALA B 1 140 ? 6.363 31.047 11.07 1 76.62 140 ALA B CA 1
ATOM 2257 C C . ALA B 1 140 ? 7.332 31.891 10.242 1 76.62 140 ALA B C 1
ATOM 2259 O O . ALA B 1 140 ? 8.391 32.281 10.727 1 76.62 140 ALA B O 1
ATOM 2260 N N . LYS B 1 141 ? 6.984 32.344 9.078 1 70.88 141 LYS B N 1
ATOM 2261 C CA . LYS B 1 141 ? 7.809 33.25 8.281 1 70.88 141 LYS B CA 1
ATOM 2262 C C . LYS B 1 141 ? 7.379 34.688 8.477 1 70.88 141 LYS B C 1
ATOM 2264 O O . LYS B 1 141 ? 8.219 35.594 8.531 1 70.88 141 LYS B O 1
#

Nearest PDB structures (foldseek):
  6zza-assembly1_A-2  TM=8.176E-01  e=5.487E-12  Streptococcus agalactiae
  6yja-assembly1_B  TM=8.911E-01  e=3.404E-10  Bacillus subtilis subsp. subtilis str. 168
  4gqv-assembly1_A-2  TM=8.576E-01  e=3.188E-10  Arabidopsis thaliana
  3lqn-assembly1_A-2  TM=8.965E-01  e=1.870E-09  Bacillus anthracis
  4gqy-assembly2_B  TM=7.731E-01  e=1.452E-10  Arabidopsis thaliana

Organism: NCBI:txid248903

Solvent-accessible surface area (backbone atoms only — not comparable to full-atom values): 15471 Å² total; per-residue (Å²): 111,67,43,67,81,57,49,43,45,40,92,78,48,76,66,45,41,46,80,33,24,43,38,59,50,51,51,51,28,58,75,71,70,45,61,60,35,45,26,26,48,98,83,40,27,64,76,42,49,51,37,42,53,36,55,42,50,53,36,57,71,41,73,72,77,45,43,82,88,56,19,70,79,39,45,43,69,75,53,70,61,84,60,86,64,62,66,42,52,62,83,41,42,55,72,64,47,54,64,50,47,44,78,30,75,49,35,42,26,19,49,99,82,47,29,51,48,25,33,35,49,35,40,58,54,47,50,56,40,49,55,53,50,52,52,52,55,59,69,75,103,111,67,42,66,83,58,49,44,45,41,91,78,48,76,67,44,40,46,80,35,25,43,39,57,50,51,51,52,28,58,74,70,68,46,62,60,34,46,25,26,48,96,83,41,28,64,74,44,48,51,37,42,53,36,55,41,50,53,36,58,72,40,72,73,75,45,43,82,87,55,20,70,78,39,46,41,69,74,55,70,61,85,61,87,65,63,68,44,52,64,80,40,42,56,72,63,46,54,65,51,46,46,77,31,76,50,35,41,27,18,49,98,83,47,29,51,48,27,32,35,49,34,39,57,53,48,48,56,39,49,56,53,49,52,54,52,56,60,68,75,104

Radius of gyration: 20.03 Å; Cα contacts (8 Å, |Δi|>4): 490; chains: 2; bounding box: 53×59×39 Å